Protein AF-A0A3P8RM03-F1 (afdb_monomer_lite)

Radius of gyration: 59.41 Å; chains: 1; bounding box: 142×77×160 Å

Organism: Amphiprion percula (NCBI:txid161767)

Structure (mmCIF, N/CA/C/O backbone):
data_AF-A0A3P8RM03-F1
#
_entry.id   AF-A0A3P8RM03-F1
#
loop_
_atom_site.group_PDB
_atom_site.id
_atom_site.type_symbol
_atom_site.label_atom_id
_atom_site.label_alt_id
_atom_site.label_comp_id
_atom_site.label_asym_id
_atom_site.label_entity_id
_atom_site.label_seq_id
_atom_site.pdbx_PDB_ins_code
_atom_site.Cartn_x
_atom_site.Cartn_y
_atom_site.Cartn_z
_atom_site.occupancy
_atom_site.B_iso_or_equiv
_atom_site.auth_seq_id
_atom_site.auth_comp_id
_atom_site.auth_asym_id
_atom_site.auth_atom_id
_atom_site.pdbx_PDB_model_num
ATOM 1 N N . PHE A 1 1 ? 21.721 53.529 8.087 1.00 48.09 1 PHE A N 1
ATOM 2 C CA . PHE A 1 1 ? 21.146 53.020 6.833 1.00 48.09 1 PHE A CA 1
ATOM 3 C C . PHE A 1 1 ? 21.802 53.737 5.666 1.00 48.09 1 PHE A C 1
ATOM 5 O O . PHE A 1 1 ? 21.271 54.735 5.218 1.00 48.09 1 PHE A O 1
ATOM 12 N N . SER A 1 2 ? 22.958 53.369 5.130 1.00 51.19 2 SER A N 1
ATOM 13 C CA . SER A 1 2 ? 24.097 52.525 5.526 1.00 51.19 2 SER A CA 1
ATOM 14 C C . SER A 1 2 ? 24.926 52.466 4.235 1.00 51.19 2 SER A C 1
ATOM 16 O O . SER A 1 2 ? 24.525 51.770 3.307 1.00 51.19 2 SER A O 1
ATOM 18 N N . ASP A 1 3 ? 26.021 53.227 4.125 1.00 58.22 3 ASP A N 1
ATOM 19 C CA . ASP A 1 3 ? 26.836 53.311 2.890 1.00 58.22 3 ASP A CA 1
ATOM 20 C C . ASP A 1 3 ? 27.357 51.942 2.399 1.00 58.22 3 ASP A C 1
ATOM 22 O O . ASP A 1 3 ? 27.614 51.749 1.207 1.00 58.22 3 ASP A O 1
ATOM 26 N N . SER A 1 4 ? 27.403 50.961 3.303 1.00 60.69 4 SER A N 1
ATOM 27 C CA . SER A 1 4 ? 27.749 49.555 3.088 1.00 60.69 4 SER A CA 1
ATOM 28 C C . SER A 1 4 ? 26.829 48.800 2.114 1.00 60.69 4 SER A C 1
ATOM 30 O O . SER A 1 4 ? 27.287 47.878 1.436 1.00 60.69 4 SER A O 1
ATOM 32 N N . ASP A 1 5 ? 25.562 49.196 1.964 1.00 61.38 5 ASP A N 1
ATOM 33 C CA . ASP A 1 5 ? 24.642 48.537 1.020 1.00 61.38 5 ASP A CA 1
ATOM 34 C C . ASP A 1 5 ? 24.922 48.952 -0.438 1.00 61.38 5 ASP A C 1
ATOM 36 O O . ASP A 1 5 ? 24.621 48.221 -1.381 1.00 61.38 5 ASP A O 1
ATOM 40 N N . SER A 1 6 ? 25.563 50.107 -0.653 1.00 68.94 6 SER A N 1
ATOM 41 C CA . SER A 1 6 ? 25.885 50.599 -1.999 1.00 68.94 6 SER A CA 1
ATOM 42 C C . SER A 1 6 ? 27.115 49.915 -2.608 1.00 68.94 6 SER A C 1
ATOM 44 O O . SER A 1 6 ? 27.177 49.675 -3.818 1.00 68.94 6 SER A O 1
ATOM 46 N N . GLU A 1 7 ? 28.097 49.569 -1.775 1.00 76.75 7 GLU A N 1
ATOM 47 C CA . GLU A 1 7 ? 29.347 48.939 -2.205 1.00 76.75 7 GLU A CA 1
ATOM 48 C C . GLU A 1 7 ? 29.141 47.462 -2.547 1.00 76.75 7 GLU A C 1
ATOM 50 O O . GLU A 1 7 ? 29.667 46.968 -3.547 1.00 76.75 7 GLU A O 1
ATOM 55 N N . THR A 1 8 ? 28.293 46.773 -1.783 1.00 75.19 8 THR A N 1
ATOM 56 C CA . THR A 1 8 ? 27.943 45.368 -2.031 1.00 75.19 8 THR A CA 1
ATOM 57 C C . THR A 1 8 ? 27.201 45.191 -3.358 1.00 75.19 8 THR A C 1
ATOM 59 O O . THR A 1 8 ? 27.511 44.268 -4.115 1.00 75.19 8 THR A O 1
ATOM 62 N N . LEU A 1 9 ? 26.298 46.113 -3.709 1.00 78.94 9 LEU A N 1
ATOM 63 C CA . LEU A 1 9 ? 25.607 46.114 -5.004 1.00 78.94 9 LEU A CA 1
ATOM 64 C C . LEU A 1 9 ? 26.562 46.386 -6.183 1.00 78.94 9 LEU A C 1
ATOM 66 O O . LEU A 1 9 ? 26.452 45.752 -7.239 1.00 78.94 9 LEU A O 1
ATOM 70 N N . LYS A 1 10 ? 27.552 47.272 -6.011 1.00 83.56 10 LYS A N 1
ATOM 71 C CA . LYS A 1 10 ? 28.600 47.511 -7.024 1.00 83.56 10 LYS A CA 1
ATOM 72 C C . LYS A 1 10 ? 29.473 46.273 -7.251 1.00 83.56 10 LYS A C 1
ATOM 74 O O . LYS A 1 10 ? 29.768 45.935 -8.397 1.00 83.56 10 LYS A O 1
ATOM 79 N N . LEU A 1 11 ? 29.836 45.555 -6.190 1.00 85.50 11 LEU A N 1
ATOM 80 C CA . LEU A 1 11 ? 30.601 44.309 -6.310 1.00 85.50 11 LEU A CA 1
ATOM 81 C C . LEU A 1 11 ? 29.790 43.200 -6.994 1.00 85.50 11 LEU A C 1
ATOM 83 O O . LEU A 1 11 ? 30.304 42.529 -7.890 1.00 85.50 11 LEU A O 1
ATOM 87 N N . TRP A 1 12 ? 28.506 43.058 -6.653 1.00 81.62 12 TRP A N 1
ATOM 88 C CA . TRP A 1 12 ? 27.613 42.094 -7.305 1.00 81.62 12 TRP A CA 1
ATOM 89 C C . TRP A 1 12 ? 27.453 42.359 -8.805 1.00 81.62 12 TRP A C 1
ATOM 91 O O . TRP A 1 12 ? 27.531 41.432 -9.613 1.00 81.62 12 TRP A O 1
ATOM 101 N N . THR A 1 13 ? 27.291 43.621 -9.204 1.00 88.06 13 THR A N 1
ATOM 102 C CA . THR A 1 13 ? 27.190 43.981 -10.630 1.00 88.06 13 THR A CA 1
ATOM 103 C C . THR A 1 13 ? 28.488 43.723 -11.403 1.00 88.06 13 THR A C 1
ATOM 105 O O . THR A 1 13 ? 28.430 43.245 -12.541 1.00 88.06 13 THR A O 1
ATOM 108 N N . LEU A 1 14 ? 29.658 43.957 -10.798 1.00 88.31 14 LEU A N 1
ATOM 109 C CA . LEU A 1 14 ? 30.953 43.629 -11.408 1.00 88.31 14 LEU A CA 1
ATOM 110 C C . LEU A 1 14 ? 31.158 42.118 -11.576 1.00 88.31 14 LEU A C 1
ATOM 112 O O . LEU A 1 14 ? 31.584 41.687 -12.650 1.00 88.31 14 LEU A O 1
ATOM 116 N N . LEU A 1 15 ? 30.787 41.319 -10.573 1.00 87.00 15 LEU A N 1
ATOM 117 C CA . LEU A 1 15 ? 30.876 39.856 -10.624 1.00 87.00 15 LEU A CA 1
ATOM 118 C C . LEU A 1 15 ? 30.000 39.276 -11.746 1.00 87.00 15 LEU A C 1
ATOM 120 O O . LEU A 1 15 ? 30.453 38.450 -12.541 1.00 87.00 15 LEU A O 1
ATOM 124 N N . ILE A 1 16 ? 28.756 39.756 -11.863 1.00 82.62 16 ILE A N 1
ATOM 125 C CA . ILE A 1 16 ? 27.822 39.334 -12.918 1.00 82.62 16 ILE A CA 1
ATOM 126 C C . ILE A 1 16 ? 28.384 39.681 -14.302 1.00 82.62 16 ILE A C 1
ATOM 128 O O . ILE A 1 16 ? 28.339 38.863 -15.225 1.00 82.62 16 ILE A O 1
ATOM 132 N N . ARG A 1 17 ? 28.965 40.877 -14.448 1.00 80.00 17 ARG A N 1
ATOM 133 C CA . ARG A 1 17 ? 29.587 41.334 -15.696 1.00 80.00 17 ARG A CA 1
ATOM 134 C C . ARG A 1 17 ? 30.848 40.535 -16.048 1.00 80.00 17 ARG A C 1
ATOM 136 O O . ARG A 1 17 ? 31.137 40.363 -17.234 1.00 80.00 17 ARG A O 1
ATOM 143 N N . GLU A 1 18 ? 31.584 40.022 -15.064 1.00 77.62 18 GLU A N 1
ATOM 144 C CA . GLU A 1 18 ? 32.704 39.102 -15.293 1.00 77.62 18 GLU A CA 1
ATOM 145 C C . GLU A 1 18 ? 32.276 37.700 -15.702 1.00 77.62 18 GLU A C 1
ATOM 147 O O . GLU A 1 18 ? 32.790 37.184 -16.697 1.00 77.62 18 GLU A O 1
ATOM 152 N N . ALA A 1 19 ? 31.286 37.124 -15.024 1.00 77.88 19 ALA A N 1
ATOM 153 C CA . ALA A 1 19 ? 30.739 35.817 -15.377 1.00 77.88 19 ALA A CA 1
ATOM 154 C C . ALA A 1 19 ? 30.200 35.800 -16.822 1.00 77.88 19 ALA A C 1
ATOM 156 O O . ALA A 1 19 ? 30.465 34.868 -17.587 1.00 77.88 19 ALA A O 1
ATOM 157 N N . TRP A 1 20 ? 29.527 36.880 -17.237 1.00 66.94 20 TRP A N 1
ATOM 158 C CA . TRP A 1 20 ? 29.061 37.056 -18.618 1.00 66.94 20 TRP A CA 1
ATOM 159 C C . TRP A 1 20 ? 30.203 37.181 -19.633 1.00 66.94 20 TRP A C 1
ATOM 161 O O . TRP A 1 20 ? 30.093 36.692 -20.760 1.00 66.94 20 TRP A O 1
ATOM 171 N N . ARG A 1 21 ? 31.315 37.817 -19.246 1.00 69.31 21 ARG A N 1
ATOM 172 C CA . ARG A 1 21 ? 32.518 37.910 -20.084 1.00 69.31 21 ARG A CA 1
ATOM 173 C C . ARG A 1 21 ? 33.115 36.524 -20.314 1.00 69.31 21 ARG A C 1
ATOM 175 O O . ARG A 1 21 ? 33.353 36.167 -21.460 1.00 69.31 21 ARG A O 1
ATOM 182 N N . ILE A 1 22 ? 33.300 35.740 -19.251 1.00 67.25 22 ILE A N 1
ATOM 183 C CA . ILE A 1 22 ? 33.929 34.409 -19.302 1.00 67.25 22 ILE A CA 1
ATOM 184 C C . ILE A 1 22 ? 33.092 33.430 -20.143 1.00 67.25 22 ILE A C 1
ATOM 186 O O . ILE A 1 22 ? 33.647 32.704 -20.967 1.00 67.25 22 ILE A O 1
ATOM 190 N N . SER A 1 23 ? 31.759 33.477 -20.032 1.00 64.06 23 SER A N 1
ATOM 191 C CA . SER A 1 23 ? 30.852 32.640 -20.835 1.00 64.06 23 SER A CA 1
ATOM 192 C C . SER A 1 23 ? 30.976 32.869 -22.349 1.00 64.06 23 SER A C 1
ATOM 194 O O . SER A 1 23 ? 30.822 31.919 -23.116 1.00 64.06 23 SER A O 1
ATOM 196 N N . LYS A 1 24 ? 31.279 34.093 -22.806 1.00 60.44 24 LYS A N 1
ATOM 197 C CA . LYS A 1 24 ? 31.434 34.369 -24.245 1.00 60.44 24 LYS A CA 1
ATOM 198 C C . LYS A 1 24 ? 32.722 33.800 -24.844 1.00 60.44 24 LYS A C 1
ATOM 200 O O . LYS A 1 24 ? 32.764 33.593 -26.054 1.00 60.44 24 LYS A O 1
ATOM 205 N N . TYR A 1 25 ? 33.745 33.529 -24.034 1.00 60.03 25 TYR A N 1
ATOM 206 C CA . TYR A 1 25 ? 35.049 33.061 -24.519 1.00 60.03 25 TYR A CA 1
ATOM 207 C C . TYR A 1 25 ? 35.243 31.536 -24.446 1.00 60.03 25 TYR A C 1
ATOM 209 O O . TYR A 1 25 ? 36.258 31.043 -24.933 1.00 60.03 25 TYR A O 1
ATOM 217 N N . SER A 1 26 ? 34.291 30.756 -23.913 1.00 54.34 26 SER A N 1
ATOM 218 C CA . SER A 1 26 ? 34.488 29.306 -23.718 1.00 54.34 26 SER A CA 1
ATOM 219 C C . SER A 1 26 ? 34.131 28.408 -24.911 1.00 54.34 26 SER A C 1
ATOM 221 O O . SER A 1 26 ? 34.327 27.201 -24.819 1.00 54.34 26 SER A O 1
ATOM 223 N N . ASN A 1 27 ? 33.624 28.941 -26.029 1.00 58.47 27 ASN A N 1
ATOM 224 C CA . ASN A 1 27 ? 33.082 28.115 -27.124 1.00 58.47 27 ASN A CA 1
ATOM 225 C C . ASN A 1 27 ? 33.857 28.226 -28.449 1.00 58.47 27 ASN A C 1
ATOM 227 O O . ASN A 1 27 ? 33.264 28.189 -29.524 1.00 58.47 27 ASN A O 1
ATOM 231 N N . SER A 1 28 ? 35.185 28.333 -28.394 1.00 54.12 28 SER A N 1
ATOM 232 C CA . SER A 1 28 ? 36.048 28.293 -29.586 1.00 54.12 28 SER A CA 1
ATOM 233 C C . SER A 1 28 ? 36.895 27.015 -29.635 1.00 54.12 28 SER A C 1
ATOM 235 O O . SER A 1 28 ? 38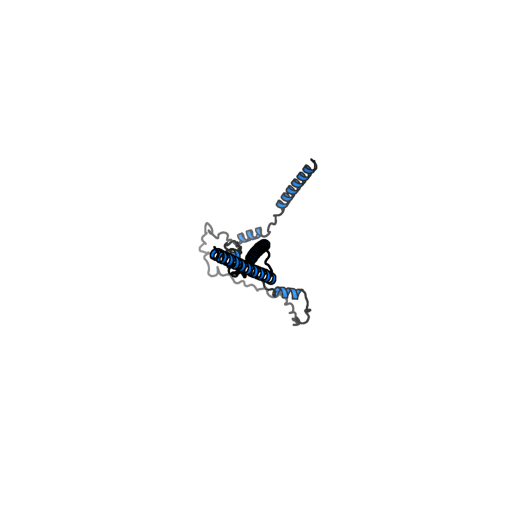.120 27.062 -29.724 1.00 54.12 28 SER A O 1
ATOM 237 N N . THR A 1 29 ? 36.261 25.845 -29.604 1.00 54.00 29 THR A N 1
ATOM 238 C CA . THR A 1 29 ? 36.895 24.597 -30.056 1.00 54.00 29 THR A CA 1
ATOM 239 C C . THR A 1 29 ? 36.530 24.359 -31.521 1.00 54.00 29 THR A C 1
ATOM 241 O O . THR A 1 29 ? 35.577 23.662 -31.864 1.00 54.00 29 THR A O 1
ATOM 244 N N . LEU A 1 30 ? 37.292 24.985 -32.419 1.00 55.94 30 LEU A N 1
ATOM 245 C CA . LEU A 1 30 ? 37.218 24.729 -33.857 1.00 55.94 30 LEU A CA 1
ATOM 246 C C . LEU A 1 30 ? 37.758 23.317 -34.142 1.00 55.94 30 LEU A C 1
ATOM 248 O O . LEU A 1 30 ? 38.949 23.050 -34.006 1.00 55.94 30 LEU A O 1
ATOM 252 N N . HIS A 1 31 ? 36.878 22.394 -34.532 1.00 63.59 31 HIS A N 1
ATOM 253 C CA . HIS A 1 31 ? 37.252 21.035 -34.928 1.00 63.59 31 HIS A CA 1
ATOM 254 C C . HIS A 1 31 ? 38.078 21.081 -36.231 1.00 63.59 31 HIS A C 1
ATOM 256 O O . HIS A 1 31 ? 37.547 21.358 -37.308 1.00 63.59 31 HIS A O 1
ATOM 262 N N . SER A 1 32 ? 39.374 20.767 -36.135 1.00 62.19 32 SER A N 1
ATOM 263 C CA . SER A 1 32 ? 40.413 20.904 -37.181 1.00 62.19 32 SER A CA 1
ATOM 264 C C . SER A 1 32 ? 40.194 20.121 -38.486 1.00 62.19 32 SER A C 1
ATOM 266 O O . SER A 1 32 ? 40.960 20.277 -39.430 1.00 62.19 32 SER A O 1
ATOM 268 N N . PHE A 1 33 ? 39.149 19.297 -38.572 1.00 63.75 33 PHE A N 1
ATOM 269 C CA . PHE A 1 33 ? 38.903 18.390 -39.697 1.00 63.75 33 PHE A CA 1
ATOM 270 C C . PHE A 1 33 ? 37.898 18.946 -40.718 1.00 63.75 33 PHE A C 1
ATOM 272 O O . PHE A 1 33 ? 37.681 18.353 -41.771 1.00 63.75 33 PHE A O 1
ATOM 279 N N . ARG A 1 34 ? 37.283 20.105 -40.445 1.00 65.38 34 ARG A N 1
ATOM 280 C CA . ARG A 1 34 ? 36.331 20.747 -41.367 1.00 65.38 34 ARG A CA 1
ATOM 281 C C . ARG A 1 34 ? 36.932 21.168 -42.725 1.00 65.38 34 ARG A C 1
ATOM 283 O O . ARG A 1 34 ? 36.249 20.938 -43.722 1.00 65.38 34 ARG A O 1
ATOM 290 N N . PRO A 1 35 ? 38.144 21.756 -42.834 1.00 70.69 35 PRO A N 1
ATOM 291 C CA . PRO A 1 35 ? 38.648 22.211 -44.134 1.00 70.69 35 PRO A CA 1
ATOM 292 C C . PRO A 1 35 ? 39.050 21.049 -45.055 1.00 70.69 35 PRO A C 1
ATOM 294 O O . PRO A 1 35 ? 38.832 21.128 -46.263 1.00 70.69 35 PRO A O 1
ATOM 297 N N . THR A 1 36 ? 39.564 19.954 -44.492 1.00 69.00 36 THR A N 1
ATOM 298 C CA . THR A 1 36 ? 40.041 18.778 -45.237 1.00 69.00 36 THR A CA 1
ATOM 299 C C . THR A 1 36 ? 38.893 18.052 -45.940 1.00 69.00 36 THR A C 1
ATOM 301 O O . THR A 1 36 ? 38.960 17.810 -47.142 1.00 69.00 36 THR A O 1
ATOM 304 N N . VAL A 1 37 ? 37.773 17.839 -45.238 1.00 69.25 37 VAL A N 1
ATOM 305 C CA . VAL A 1 37 ? 36.566 17.193 -45.793 1.00 69.25 37 VAL A CA 1
ATOM 306 C C . VAL A 1 37 ? 35.979 17.990 -46.968 1.00 69.25 37 VAL A C 1
ATOM 308 O O . VAL A 1 37 ? 35.487 17.423 -47.946 1.00 69.25 37 VAL A O 1
ATOM 311 N N . VAL A 1 38 ? 36.058 19.325 -46.916 1.00 71.56 38 VAL A N 1
ATOM 312 C CA . VAL A 1 38 ? 35.582 20.188 -48.008 1.00 71.56 38 VAL A CA 1
ATOM 313 C C . VAL A 1 38 ? 36.476 20.066 -49.245 1.00 71.56 38 VAL A C 1
ATOM 315 O O . VAL A 1 38 ? 35.945 20.073 -50.357 1.00 71.56 38 VAL A O 1
ATOM 318 N N . GLN A 1 39 ? 37.797 19.928 -49.087 1.00 71.44 39 GLN A N 1
ATOM 319 C CA . GLN A 1 39 ? 38.710 19.724 -50.219 1.00 71.44 39 GLN A CA 1
ATOM 320 C C . GLN A 1 39 ? 38.520 18.348 -50.867 1.00 71.44 39 GLN A C 1
ATOM 322 O O . GLN A 1 39 ? 38.360 18.276 -52.085 1.00 71.44 39 GLN A O 1
ATOM 327 N N . GLU A 1 40 ? 38.425 17.282 -50.071 1.00 70.94 40 GLU A N 1
ATOM 328 C CA . GLU A 1 40 ? 38.195 15.917 -50.569 1.00 70.94 40 GLU A CA 1
ATOM 329 C C . GLU A 1 40 ? 36.898 15.820 -51.386 1.00 70.94 40 GLU A C 1
ATOM 331 O O . GLU A 1 40 ? 36.900 15.305 -52.502 1.00 70.94 40 GLU A O 1
ATOM 336 N N . SER A 1 41 ? 35.805 16.428 -50.905 1.00 68.19 41 SER A N 1
ATOM 337 C CA . SER A 1 41 ? 34.514 16.427 -51.615 1.00 68.19 41 SER A CA 1
ATOM 338 C C . SER A 1 41 ? 34.527 17.134 -52.983 1.00 68.19 41 SER A C 1
ATOM 340 O O . SER A 1 41 ? 33.622 16.921 -53.799 1.00 68.19 41 SER A O 1
ATOM 342 N N . LYS A 1 42 ? 35.518 18.003 -53.231 1.00 67.19 42 LYS A N 1
ATOM 343 C CA . LYS A 1 42 ? 35.699 18.718 -54.504 1.00 67.19 42 LYS A CA 1
ATOM 344 C C . LYS A 1 42 ? 36.565 17.933 -55.489 1.00 67.19 42 LYS A C 1
ATOM 346 O O . LYS A 1 42 ? 36.308 18.030 -56.683 1.00 67.19 42 LYS A O 1
ATOM 351 N N . LEU A 1 43 ? 37.541 17.159 -55.006 1.00 65.50 43 LEU A N 1
ATOM 352 C CA . LEU A 1 43 ? 38.459 16.383 -55.852 1.00 65.50 43 LEU A CA 1
ATOM 353 C C . LEU A 1 43 ? 37.776 15.189 -56.531 1.00 65.50 43 LEU A C 1
ATOM 355 O O . LEU A 1 43 ? 38.121 14.846 -57.655 1.00 65.50 43 LEU A O 1
ATOM 359 N N . THR A 1 44 ? 36.772 14.582 -55.898 1.00 61.78 44 THR A N 1
ATOM 360 C CA . THR A 1 44 ? 36.087 13.384 -56.425 1.00 61.78 44 THR A CA 1
ATOM 361 C C . THR A 1 44 ? 35.037 13.688 -57.507 1.00 61.78 44 THR A C 1
ATOM 363 O O . THR A 1 44 ? 34.213 12.832 -57.833 1.00 61.78 44 THR A O 1
ATOM 366 N N . LYS A 1 45 ? 34.988 14.915 -58.041 1.00 69.06 45 LYS A N 1
ATOM 367 C CA . LYS A 1 45 ? 33.987 15.330 -59.035 1.00 69.06 45 LYS A CA 1
ATOM 368 C C . LYS A 1 45 ? 34.649 15.573 -60.388 1.00 69.06 45 LYS A C 1
ATOM 370 O O . LYS A 1 45 ? 35.443 16.496 -60.523 1.00 69.06 45 LYS A O 1
ATOM 375 N N . ASP A 1 46 ? 34.250 14.800 -61.397 1.00 69.94 46 ASP A N 1
ATOM 376 C CA . ASP A 1 46 ? 34.615 15.072 -62.790 1.00 69.94 46 ASP A CA 1
ATOM 377 C C . ASP A 1 46 ? 34.100 16.449 -63.223 1.00 69.94 46 ASP A C 1
ATOM 379 O O . ASP A 1 46 ? 32.923 16.777 -63.033 1.00 69.94 46 ASP A O 1
ATOM 383 N N . ALA A 1 47 ? 34.976 17.240 -63.851 1.00 68.56 47 ALA A N 1
ATOM 384 C CA . ALA A 1 47 ? 34.741 18.649 -64.182 1.00 68.56 47 ALA A CA 1
ATOM 385 C C . ALA A 1 47 ? 33.503 18.906 -65.071 1.00 68.56 47 ALA A C 1
ATOM 387 O O . ALA A 1 47 ? 33.014 20.030 -65.130 1.00 68.56 47 ALA A O 1
ATOM 388 N N . MET A 1 48 ? 32.979 17.882 -65.753 1.00 68.56 48 MET A N 1
ATOM 389 C CA . MET A 1 48 ? 31.886 17.993 -66.731 1.00 68.56 48 MET A CA 1
ATOM 390 C C . MET A 1 48 ? 30.842 16.863 -66.616 1.00 68.56 48 MET A C 1
ATOM 392 O O . MET A 1 48 ? 30.204 16.491 -67.600 1.00 68.56 48 MET A O 1
ATOM 396 N N . ARG A 1 49 ? 30.618 16.346 -65.395 1.00 76.00 49 ARG A N 1
ATOM 397 C CA . ARG A 1 49 ? 29.730 15.193 -65.125 1.00 76.00 49 ARG A CA 1
ATOM 398 C C . ARG A 1 49 ? 28.286 15.337 -65.634 1.00 76.00 49 ARG A C 1
ATOM 400 O O . ARG A 1 49 ? 27.695 14.337 -66.019 1.00 76.00 49 ARG A O 1
ATOM 407 N N . THR A 1 50 ? 27.702 16.538 -65.595 1.00 78.19 50 THR A N 1
ATOM 408 C CA . THR A 1 50 ? 26.256 16.719 -65.847 1.00 78.19 50 THR A CA 1
ATOM 409 C C . THR A 1 50 ? 25.922 17.116 -67.286 1.00 78.19 50 THR A C 1
ATOM 411 O O . THR A 1 50 ? 24.935 16.626 -67.814 1.00 78.19 50 THR A O 1
ATOM 414 N N . MET A 1 51 ? 26.711 17.992 -67.922 1.00 81.75 51 MET A N 1
ATOM 415 C CA . MET A 1 51 ? 26.344 18.589 -69.223 1.00 81.75 51 MET A CA 1
ATOM 416 C C . MET A 1 51 ? 27.396 18.416 -70.329 1.00 81.75 51 MET A C 1
ATOM 418 O O . MET A 1 51 ? 27.169 18.885 -71.441 1.00 81.75 51 MET A O 1
ATOM 422 N N . GLY A 1 52 ? 28.522 17.741 -70.062 1.00 84.81 52 GLY A N 1
ATOM 423 C CA . GLY A 1 52 ? 29.590 17.565 -71.052 1.00 84.81 52 GLY A CA 1
ATOM 424 C C . GLY A 1 52 ? 30.185 18.891 -71.571 1.00 84.81 52 GLY A C 1
ATOM 425 O O . GLY A 1 52 ? 29.878 19.969 -71.058 1.00 84.81 52 GLY A O 1
ATOM 426 N N . PRO A 1 53 ? 31.084 18.843 -72.566 1.00 83.31 53 PRO A N 1
ATOM 427 C CA . PRO A 1 53 ? 31.597 20.040 -73.229 1.00 83.31 53 PRO A CA 1
ATOM 428 C C . PRO A 1 53 ? 30.532 20.682 -74.137 1.00 83.31 53 PRO A C 1
ATOM 430 O O . PRO A 1 53 ? 29.825 19.996 -74.868 1.00 83.31 53 PRO A O 1
ATOM 433 N N . ALA A 1 54 ? 30.460 22.018 -74.137 1.00 81.06 54 ALA A N 1
ATOM 434 C CA . ALA A 1 54 ? 29.443 22.783 -74.873 1.00 81.06 54 ALA A CA 1
ATOM 435 C C . ALA A 1 54 ? 29.532 22.648 -76.408 1.00 81.06 54 ALA A C 1
ATOM 437 O O . ALA A 1 54 ? 28.533 22.815 -77.105 1.00 81.06 54 ALA A O 1
ATOM 438 N N . LYS A 1 55 ? 30.724 22.357 -76.941 1.00 82.75 55 LYS A N 1
ATOM 439 C CA . LYS A 1 55 ? 30.958 22.012 -78.348 1.00 82.75 55 LYS A CA 1
ATOM 440 C C . LYS A 1 55 ? 31.896 20.807 -78.381 1.00 82.75 55 LYS A C 1
ATOM 442 O O . LYS A 1 55 ? 33.038 20.910 -77.946 1.00 82.75 55 LYS A O 1
ATOM 447 N N . VAL A 1 56 ? 31.394 19.664 -78.843 1.00 83.62 56 VAL A N 1
ATOM 448 C CA . VAL A 1 56 ? 32.186 18.441 -79.032 1.00 83.62 56 VAL A CA 1
ATOM 449 C C . VAL A 1 56 ? 32.853 18.535 -80.400 1.00 83.62 56 VAL A C 1
ATOM 451 O O . VAL A 1 56 ? 32.175 18.480 -81.423 1.00 83.62 56 VAL A O 1
ATOM 454 N N . GLU A 1 57 ? 34.171 18.709 -80.430 1.00 80.38 57 GLU A N 1
ATOM 455 C CA . GLU A 1 57 ? 34.923 18.675 -81.684 1.00 80.38 57 GLU A CA 1
ATOM 456 C C . GLU A 1 57 ? 34.934 17.247 -82.240 1.00 80.38 57 GLU A C 1
ATOM 458 O O . GLU A 1 57 ? 35.272 16.290 -81.539 1.00 80.38 57 GLU A O 1
ATOM 463 N N . LEU A 1 58 ? 34.533 17.092 -83.503 1.00 80.44 58 LEU A N 1
ATOM 464 C CA . LEU A 1 58 ? 34.557 15.795 -84.170 1.00 80.44 58 LEU A CA 1
ATOM 465 C C . LEU A 1 58 ? 36.011 15.416 -84.486 1.00 80.44 58 LEU A C 1
ATOM 467 O O . LEU A 1 58 ? 36.749 16.238 -85.039 1.00 80.44 58 LEU A O 1
ATOM 471 N N . PRO A 1 59 ? 36.450 14.185 -84.168 1.00 78.69 59 PRO A N 1
ATOM 472 C CA . PRO A 1 59 ? 37.780 13.745 -84.548 1.00 78.69 59 PRO A CA 1
ATOM 473 C C . PRO A 1 59 ? 37.886 13.684 -86.076 1.00 78.69 59 PRO A C 1
ATOM 475 O O . PRO A 1 59 ? 36.984 13.198 -86.756 1.00 78.69 59 PRO A O 1
ATOM 478 N N . SER A 1 60 ? 39.017 14.153 -86.609 1.00 79.75 60 SER A N 1
ATOM 479 C CA . SER A 1 60 ? 39.369 13.951 -88.018 1.00 79.75 60 SER A CA 1
ATOM 480 C C . SER A 1 60 ? 39.326 12.452 -88.364 1.00 79.75 60 SER A C 1
ATOM 482 O O . SER A 1 60 ? 39.753 11.645 -87.529 1.00 79.75 60 SER A O 1
ATOM 484 N N . PRO A 1 61 ? 38.855 12.060 -89.563 1.00 79.69 61 PRO A N 1
ATOM 485 C CA . PRO A 1 61 ? 38.705 10.659 -89.959 1.00 79.69 61 PRO A CA 1
ATOM 486 C C . PRO A 1 61 ? 40.003 9.830 -89.914 1.00 79.69 61 PRO A C 1
ATOM 488 O O . PRO A 1 61 ? 39.954 8.610 -89.815 1.00 79.69 61 PRO A O 1
ATOM 491 N N . ASP A 1 62 ? 41.179 10.456 -89.871 1.00 79.31 62 ASP A N 1
ATOM 492 C CA . ASP A 1 62 ? 42.450 9.743 -89.655 1.00 79.31 62 ASP A CA 1
ATOM 493 C C . ASP A 1 62 ? 42.678 9.286 -88.201 1.00 79.31 62 ASP A C 1
ATOM 495 O O . ASP A 1 62 ? 43.557 8.462 -87.922 1.00 79.31 62 ASP A O 1
ATOM 499 N N . LYS A 1 63 ? 41.895 9.808 -87.249 1.00 74.94 63 LYS A N 1
ATOM 500 C CA . LYS A 1 63 ? 42.016 9.555 -85.803 1.00 74.94 63 LYS A CA 1
ATOM 501 C C . LYS A 1 63 ? 40.945 8.597 -85.268 1.00 74.94 63 LYS A C 1
ATOM 503 O O . LYS A 1 63 ? 40.714 8.559 -84.058 1.00 74.94 63 LYS A O 1
ATOM 508 N N . TYR A 1 64 ? 40.293 7.816 -86.134 1.00 78.19 64 TYR A N 1
ATOM 509 C CA . TYR A 1 64 ? 39.399 6.749 -85.679 1.00 78.19 64 TYR A CA 1
ATOM 510 C C . TYR A 1 64 ? 40.147 5.690 -84.852 1.00 78.19 64 TYR A C 1
ATOM 512 O O . TYR A 1 64 ? 41.345 5.449 -85.020 1.00 78.19 64 TYR A O 1
ATOM 520 N N . LEU A 1 65 ? 39.409 5.057 -83.938 1.00 75.75 65 LEU A N 1
ATOM 521 C CA . LEU A 1 65 ? 39.906 4.051 -83.002 1.00 75.75 65 LEU A CA 1
ATOM 522 C C . LEU A 1 65 ? 40.525 2.858 -83.759 1.00 75.75 65 LEU A C 1
ATOM 524 O O . LEU A 1 65 ? 39.829 2.146 -84.481 1.00 75.75 65 LEU A O 1
ATOM 528 N N . LYS A 1 66 ? 41.830 2.622 -83.583 1.00 80.19 66 LYS A N 1
ATOM 529 C CA . LYS A 1 66 ? 42.538 1.451 -84.135 1.00 80.19 66 LYS A CA 1
ATOM 530 C C . LYS A 1 66 ? 42.511 0.309 -83.112 1.00 80.19 66 LYS A C 1
ATOM 532 O O . LYS A 1 66 ? 42.493 0.569 -81.916 1.00 80.19 66 LYS A O 1
ATOM 537 N N . LYS A 1 67 ? 42.541 -0.952 -83.565 1.00 78.12 67 LYS A N 1
ATOM 538 C CA . LYS A 1 67 ? 42.315 -2.150 -82.721 1.00 78.12 67 LYS A CA 1
ATOM 539 C C . LYS A 1 67 ? 43.034 -2.152 -81.344 1.00 78.12 67 LYS A C 1
ATOM 541 O O . LYS A 1 67 ? 42.347 -2.453 -80.379 1.00 78.12 67 LYS A O 1
ATOM 546 N N . PRO A 1 68 ? 44.312 -1.741 -81.185 1.00 76.06 68 PRO A N 1
ATOM 547 C CA . PRO A 1 68 ? 44.977 -1.757 -79.873 1.00 76.06 68 PRO A CA 1
ATOM 548 C C . PRO A 1 68 ? 44.925 -0.422 -79.096 1.00 76.06 68 PRO A C 1
ATOM 550 O O . PRO A 1 68 ? 45.691 -0.231 -78.157 1.00 76.06 68 PRO A O 1
ATOM 553 N N . SER A 1 69 ? 44.098 0.563 -79.473 1.00 70.88 69 SER A N 1
ATOM 554 C CA . SER A 1 69 ? 44.201 1.915 -78.886 1.00 70.88 69 SER A CA 1
ATOM 555 C C . SER A 1 69 ? 43.554 2.081 -77.505 1.00 70.88 69 SER A C 1
ATOM 557 O O . SER A 1 69 ? 43.789 3.094 -76.853 1.00 70.88 69 SER A O 1
ATOM 559 N N . LYS A 1 70 ? 42.705 1.138 -77.077 1.00 70.75 70 LYS A N 1
ATOM 560 C CA . LYS A 1 70 ? 42.039 1.148 -75.756 1.00 70.75 70 LYS A CA 1
ATOM 561 C C . LYS A 1 70 ? 42.610 0.127 -74.777 1.00 70.75 70 LYS A C 1
ATOM 563 O O . LYS A 1 70 ? 42.245 0.144 -73.607 1.00 70.75 70 LYS A O 1
ATOM 568 N N . GLU A 1 71 ? 43.471 -0.760 -75.252 1.00 75.00 71 GLU A N 1
ATOM 569 C CA . GLU A 1 71 ? 44.083 -1.790 -74.427 1.00 75.00 71 GLU A CA 1
ATOM 570 C C . GLU A 1 71 ? 45.261 -1.174 -73.671 1.00 75.00 71 GLU A C 1
ATOM 572 O O . GLU A 1 71 ? 46.157 -0.563 -74.262 1.00 75.00 71 GLU A O 1
ATOM 577 N N . SER A 1 72 ? 45.251 -1.295 -72.343 1.00 70.81 72 SER A N 1
ATOM 578 C CA . SER A 1 72 ? 46.406 -0.921 -71.533 1.00 70.81 72 SER A CA 1
ATOM 579 C C . SER A 1 72 ? 47.557 -1.855 -71.884 1.00 70.81 72 SER A C 1
ATOM 581 O O . SER A 1 72 ? 47.425 -3.072 -71.741 1.00 70.81 72 SER A O 1
ATOM 583 N N . ARG A 1 73 ? 48.690 -1.301 -72.322 1.00 72.25 73 ARG A N 1
ATOM 584 C CA . ARG A 1 73 ? 49.904 -2.100 -72.502 1.00 72.25 73 ARG A CA 1
ATOM 585 C C . ARG A 1 73 ? 50.302 -2.689 -71.142 1.00 72.25 73 ARG A C 1
ATOM 587 O O . ARG A 1 73 ? 50.326 -1.929 -70.169 1.00 72.25 73 ARG A O 1
ATOM 594 N N . PRO A 1 74 ? 50.597 -3.996 -71.043 1.00 67.69 74 PRO A N 1
ATOM 595 C CA . PRO A 1 74 ? 51.167 -4.545 -69.824 1.00 67.69 74 PRO A CA 1
ATOM 596 C C . PRO A 1 74 ? 52.495 -3.833 -69.552 1.00 67.69 74 PRO A C 1
ATOM 598 O O . PRO A 1 74 ? 53.291 -3.604 -70.463 1.00 67.69 74 PRO A O 1
ATOM 601 N N . LEU A 1 75 ? 52.702 -3.420 -68.304 1.00 68.31 75 LEU A N 1
ATOM 602 C CA . LEU A 1 75 ? 53.972 -2.851 -67.876 1.00 68.31 75 LEU A CA 1
ATOM 603 C C . LEU A 1 75 ? 55.001 -3.987 -67.863 1.00 68.31 75 LEU A C 1
ATOM 605 O O . LEU A 1 75 ? 54.990 -4.819 -66.960 1.00 68.31 75 LEU A O 1
ATOM 609 N N . GLU A 1 76 ? 55.872 -4.039 -68.869 1.00 65.69 76 GLU A N 1
ATOM 610 C CA . GLU A 1 76 ? 57.084 -4.860 -68.825 1.00 65.69 76 GLU A CA 1
ATOM 611 C C . GLU A 1 76 ? 58.097 -4.159 -67.917 1.00 65.69 76 GLU A C 1
ATOM 613 O O . GLU A 1 76 ? 58.926 -3.361 -68.348 1.00 65.69 76 GLU A O 1
ATOM 618 N N . GLY A 1 77 ? 57.953 -4.393 -66.617 1.00 62.56 77 GLY A N 1
ATOM 619 C CA . GLY A 1 77 ? 58.882 -3.937 -65.595 1.00 62.56 77 GLY A CA 1
ATOM 620 C C . GLY A 1 77 ? 59.025 -5.020 -64.540 1.00 62.56 77 GLY A C 1
ATOM 621 O O . GLY A 1 77 ? 58.026 -5.556 -64.057 1.00 62.56 77 GLY A O 1
ATOM 622 N N . GLU A 1 78 ? 60.265 -5.361 -64.200 1.00 62.31 78 GLU A N 1
ATOM 623 C CA . GLU A 1 78 ? 60.561 -6.273 -63.102 1.00 62.31 78 GLU A CA 1
ATOM 624 C C . GLU A 1 78 ? 59.888 -5.757 -61.824 1.00 62.31 78 GLU A C 1
ATOM 626 O O . GLU A 1 78 ? 60.053 -4.605 -61.419 1.00 62.31 78 GLU A O 1
ATOM 631 N N . PHE A 1 79 ? 59.081 -6.614 -61.201 1.00 54.34 79 PHE A N 1
ATOM 632 C CA . PHE A 1 79 ? 58.385 -6.347 -59.947 1.00 54.34 79 PHE A CA 1
ATOM 633 C C . PHE A 1 79 ? 59.417 -6.280 -58.804 1.00 54.34 79 PHE A C 1
ATOM 635 O O . PHE A 1 79 ? 59.591 -7.231 -58.041 1.00 54.34 79 PHE A O 1
ATOM 642 N N . ILE A 1 80 ? 60.147 -5.168 -58.676 1.00 58.44 80 ILE A N 1
ATOM 643 C CA . ILE A 1 80 ? 61.094 -4.953 -57.571 1.00 58.44 80 ILE A CA 1
ATOM 644 C C . ILE A 1 80 ? 60.307 -4.580 -56.308 1.00 58.44 80 ILE A C 1
ATOM 646 O O . ILE A 1 80 ? 60.299 -3.435 -55.872 1.00 58.44 80 ILE A O 1
ATOM 650 N N . TYR A 1 81 ? 59.615 -5.552 -55.714 1.00 56.47 81 TYR A N 1
ATOM 651 C CA . TYR A 1 81 ? 59.085 -5.453 -54.347 1.00 56.47 81 TYR A CA 1
ATOM 652 C C . TYR A 1 81 ? 59.212 -6.776 -53.589 1.00 56.47 81 TYR A C 1
ATOM 654 O O . TYR A 1 81 ? 58.359 -7.158 -52.790 1.00 56.47 81 TYR A O 1
ATOM 662 N N . LEU A 1 82 ? 60.320 -7.482 -53.803 1.00 57.50 82 LEU A N 1
ATOM 663 C CA . LEU A 1 82 ? 60.709 -8.604 -52.964 1.00 57.50 82 LEU A CA 1
ATOM 664 C C . LEU A 1 82 ? 62.126 -8.357 -52.438 1.00 57.50 82 LEU A C 1
ATOM 666 O O . LEU A 1 82 ? 63.047 -8.127 -53.209 1.00 57.50 82 LEU A O 1
ATOM 670 N N . MET A 1 83 ? 62.269 -8.472 -51.111 1.00 55.94 83 MET A N 1
ATOM 671 C CA . MET A 1 83 ? 63.523 -8.716 -50.371 1.00 55.94 83 MET A CA 1
ATOM 672 C C . MET A 1 83 ? 64.246 -7.550 -49.667 1.00 55.94 83 MET A C 1
ATOM 674 O O . MET A 1 83 ? 65.459 -7.613 -49.488 1.00 55.94 83 MET A O 1
ATOM 678 N N . LEU A 1 84 ? 63.525 -6.584 -49.080 1.00 54.31 84 LEU A N 1
ATOM 679 C CA . LEU A 1 84 ? 64.041 -5.870 -47.889 1.00 54.31 84 LEU A CA 1
ATOM 680 C C . LEU A 1 84 ? 63.228 -6.140 -46.614 1.00 54.31 84 LEU A C 1
ATOM 682 O O . LEU A 1 84 ? 63.117 -5.302 -45.727 1.00 54.31 84 LEU A O 1
ATOM 686 N N . ILE A 1 85 ? 62.695 -7.354 -46.491 1.00 59.19 85 ILE A N 1
ATOM 687 C CA . ILE A 1 85 ? 62.295 -7.907 -45.198 1.00 59.19 85 ILE A CA 1
ATOM 688 C C . ILE A 1 85 ? 63.280 -9.035 -44.923 1.00 59.19 85 ILE A C 1
ATOM 690 O O . ILE A 1 85 ? 63.101 -10.154 -45.395 1.00 59.19 85 ILE A O 1
ATOM 694 N N . LYS A 1 86 ? 64.360 -8.742 -44.189 1.00 62.53 86 LYS A N 1
ATOM 695 C CA . LYS A 1 86 ? 65.114 -9.815 -43.531 1.00 62.53 86 LYS A CA 1
ATOM 696 C C . LYS A 1 86 ? 64.107 -10.525 -42.620 1.00 62.53 86 LYS A C 1
ATOM 698 O O . LYS A 1 86 ? 63.559 -9.843 -41.750 1.00 62.53 86 LYS A O 1
ATOM 703 N N . PRO A 1 87 ? 63.819 -11.829 -42.783 1.00 59.12 87 PRO A N 1
ATOM 704 C CA . PRO A 1 87 ? 63.009 -12.515 -41.797 1.00 59.12 87 PRO A CA 1
ATOM 705 C C . PRO A 1 87 ? 63.807 -12.477 -40.498 1.00 59.12 87 PRO A C 1
ATOM 707 O O . PRO A 1 87 ? 64.904 -13.029 -40.406 1.00 59.12 87 PRO A O 1
ATOM 710 N N . THR A 1 88 ? 63.298 -11.754 -39.505 1.00 63.31 88 THR A N 1
ATOM 711 C CA . THR A 1 88 ? 63.802 -11.865 -38.139 1.00 63.31 88 THR A CA 1
ATOM 712 C C . THR A 1 88 ? 63.755 -13.357 -37.799 1.00 63.31 88 THR A C 1
ATOM 714 O O . THR A 1 88 ? 62.719 -13.977 -38.067 1.00 63.31 88 THR A O 1
ATOM 717 N N . PRO A 1 89 ? 64.841 -13.979 -37.298 1.00 62.81 89 PRO A N 1
ATOM 718 C CA . PRO A 1 89 ? 64.806 -15.399 -36.987 1.00 62.81 89 PRO A CA 1
ATOM 719 C C . PRO A 1 89 ? 63.625 -15.634 -36.051 1.00 62.81 89 PRO A C 1
ATOM 721 O O . PRO A 1 89 ? 63.482 -14.934 -35.047 1.00 62.81 89 PRO A O 1
ATOM 724 N N . ALA A 1 90 ? 62.740 -16.556 -36.433 1.00 63.91 90 ALA A N 1
ATOM 725 C CA . ALA A 1 90 ? 61.569 -16.880 -35.642 1.00 63.91 90 ALA A CA 1
ATOM 726 C C . ALA A 1 90 ? 62.043 -17.187 -34.221 1.00 63.91 90 ALA A C 1
ATOM 728 O O . ALA A 1 90 ? 62.790 -18.145 -34.006 1.00 63.91 90 ALA A O 1
ATOM 729 N N . LEU A 1 91 ? 61.638 -16.353 -33.258 1.00 59.47 91 LEU A N 1
ATOM 730 C CA . LEU A 1 91 ? 61.843 -16.646 -31.851 1.00 59.47 91 LEU A CA 1
ATOM 731 C C . LEU A 1 91 ? 61.223 -18.029 -31.644 1.00 59.47 91 LEU A C 1
ATOM 733 O O . LEU A 1 91 ? 60.010 -18.186 -31.829 1.00 59.47 91 LEU A O 1
ATOM 737 N N . ARG A 1 92 ? 62.038 -19.053 -31.351 1.00 57.66 92 ARG A N 1
ATOM 738 C CA . ARG A 1 92 ? 61.507 -20.353 -30.938 1.00 57.66 92 ARG A CA 1
ATOM 739 C C . ARG A 1 92 ? 60.598 -20.047 -29.760 1.00 57.66 92 ARG A C 1
ATOM 741 O O . ARG A 1 92 ? 61.076 -19.672 -28.692 1.00 57.66 92 ARG A O 1
ATOM 748 N N . ARG A 1 93 ? 59.284 -20.136 -29.972 1.00 56.34 93 ARG A N 1
ATOM 749 C CA . ARG A 1 93 ? 58.309 -20.073 -28.891 1.00 56.34 93 ARG A CA 1
ATOM 750 C C . ARG A 1 93 ? 58.514 -21.351 -28.099 1.00 56.34 93 ARG A C 1
ATOM 752 O O . ARG A 1 93 ? 57.848 -22.350 -28.350 1.00 56.34 93 ARG A O 1
ATOM 759 N N . ASN A 1 94 ? 59.489 -21.328 -27.193 1.00 54.47 94 ASN A N 1
ATOM 760 C CA . ASN A 1 94 ? 59.569 -22.283 -26.108 1.00 54.47 94 ASN A CA 1
ATOM 761 C C . ASN A 1 94 ? 58.198 -22.215 -25.446 1.00 54.47 94 ASN A C 1
ATOM 763 O O . ASN A 1 94 ? 57.796 -21.169 -24.934 1.00 54.47 94 ASN A O 1
ATOM 767 N N . HIS A 1 95 ? 57.429 -23.288 -25.588 1.00 59.12 95 HIS A N 1
ATOM 768 C CA . HIS A 1 95 ? 56.093 -23.399 -25.035 1.00 59.12 95 HIS A CA 1
ATOM 769 C C . HIS A 1 95 ? 56.224 -23.563 -23.519 1.00 59.12 95 HIS A C 1
ATOM 771 O O . HIS A 1 95 ? 56.095 -24.648 -22.972 1.00 59.12 95 HIS A O 1
ATOM 777 N N . GLN A 1 96 ? 56.559 -22.468 -22.848 1.00 62.34 96 GLN A N 1
ATOM 778 C CA . GLN A 1 96 ? 56.536 -22.330 -21.402 1.00 62.34 96 GLN A CA 1
ATOM 779 C C . GLN A 1 96 ? 55.816 -21.022 -21.069 1.00 62.34 96 GLN A C 1
ATOM 781 O O . GLN A 1 96 ? 56.338 -20.152 -20.388 1.00 62.34 96 GLN A O 1
ATOM 786 N N . PHE A 1 97 ? 54.591 -20.866 -21.576 1.00 52.41 97 PHE A N 1
ATOM 787 C CA . PHE A 1 97 ? 53.692 -19.798 -21.127 1.00 52.41 97 PHE A CA 1
ATOM 788 C C . PHE A 1 97 ? 52.737 -20.263 -20.025 1.00 52.41 97 PHE A C 1
ATOM 790 O O . PHE A 1 97 ? 51.712 -19.629 -19.814 1.00 52.41 97 PHE A O 1
ATOM 797 N N . LEU A 1 98 ? 53.029 -21.365 -19.326 1.00 56.19 98 LEU A N 1
ATOM 798 C CA . LEU A 1 98 ? 52.110 -21.923 -18.327 1.00 56.19 98 LEU A CA 1
ATOM 799 C C . LEU A 1 98 ? 52.813 -22.465 -17.078 1.00 56.19 98 LEU A C 1
ATOM 801 O O . LEU A 1 98 ? 52.390 -23.467 -16.512 1.00 56.19 98 LEU A O 1
ATOM 805 N N . GLN A 1 99 ? 53.883 -21.821 -16.614 1.00 52.66 99 GLN A N 1
ATOM 806 C CA . GLN A 1 99 ? 54.429 -22.158 -15.298 1.00 52.66 99 GLN A CA 1
ATOM 807 C C . GLN A 1 99 ? 55.116 -20.944 -14.678 1.00 52.66 99 GLN A C 1
ATOM 809 O O . GLN A 1 99 ? 56.328 -20.795 -14.739 1.00 52.66 99 GLN A O 1
ATOM 814 N N . GLY A 1 100 ? 54.323 -20.021 -14.129 1.00 49.12 100 GLY A N 1
ATOM 815 C CA . GLY A 1 100 ? 54.884 -18.908 -13.357 1.00 49.12 100 GLY A CA 1
ATOM 816 C C . GLY A 1 100 ? 54.174 -17.564 -13.459 1.00 49.12 100 GLY A C 1
ATOM 817 O O . GLY A 1 100 ? 54.716 -16.578 -12.971 1.00 49.12 100 GLY A O 1
ATOM 818 N N . LEU A 1 101 ? 52.973 -17.476 -14.043 1.00 50.50 101 LEU A N 1
ATOM 819 C CA . LEU A 1 101 ? 52.116 -16.327 -13.749 1.00 50.50 101 LEU A CA 1
ATOM 820 C C . LEU A 1 101 ? 51.623 -16.512 -12.320 1.00 50.50 101 LEU A C 1
ATOM 822 O O . LEU A 1 101 ? 50.755 -17.336 -12.037 1.00 50.50 101 LEU A O 1
ATOM 826 N N . THR A 1 102 ? 52.290 -15.798 -11.422 1.00 53.22 102 THR A N 1
ATOM 827 C CA . THR A 1 102 ? 51.979 -15.712 -10.004 1.00 53.22 102 THR A CA 1
ATOM 828 C C . THR A 1 102 ? 50.470 -15.622 -9.815 1.00 53.22 102 THR A C 1
ATOM 830 O O . THR A 1 102 ? 49.768 -14.853 -10.472 1.00 53.22 102 THR A O 1
ATOM 833 N N . THR A 1 103 ? 49.970 -16.454 -8.913 1.00 56.09 103 THR A N 1
ATOM 834 C CA . THR A 1 103 ? 48.558 -16.776 -8.690 1.00 56.09 103 THR A CA 1
ATOM 835 C C . THR A 1 103 ? 47.658 -15.582 -8.355 1.00 56.09 103 THR A C 1
ATOM 837 O O . 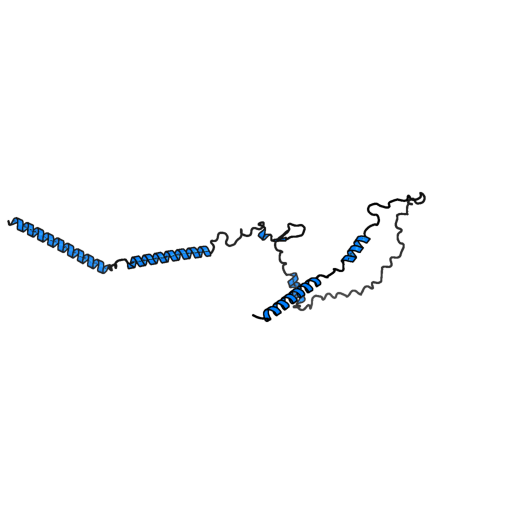THR A 1 103 ? 46.461 -15.769 -8.183 1.00 56.09 103 THR A O 1
ATOM 840 N N . ASN A 1 104 ? 48.176 -14.351 -8.288 1.00 61.31 104 ASN A N 1
ATOM 841 C CA . ASN A 1 104 ? 47.479 -13.180 -7.769 1.00 61.31 104 ASN A CA 1
ATOM 842 C C . ASN A 1 104 ? 47.899 -11.851 -8.436 1.00 61.31 104 ASN A C 1
ATOM 844 O O . ASN A 1 104 ? 47.976 -10.837 -7.745 1.00 61.31 104 ASN A O 1
ATOM 848 N N . SER A 1 105 ? 48.177 -11.790 -9.745 1.00 67.12 105 SER A N 1
ATOM 849 C CA . SER A 1 105 ? 48.327 -10.471 -10.384 1.00 67.12 105 SER A CA 1
ATOM 850 C C . SER A 1 105 ? 46.960 -9.771 -10.473 1.00 67.12 105 SER A C 1
ATOM 852 O O . SER A 1 105 ? 45.969 -10.340 -10.942 1.00 67.12 105 SER A O 1
ATOM 854 N N . PHE A 1 106 ? 46.876 -8.533 -9.970 1.00 69.75 106 PHE A N 1
ATOM 855 C CA . PHE A 1 106 ? 45.640 -7.735 -9.977 1.00 69.75 106 PHE A CA 1
ATOM 856 C C . PHE A 1 106 ? 45.070 -7.585 -11.393 1.00 69.75 106 PHE A C 1
ATOM 858 O O . PHE A 1 106 ? 43.866 -7.688 -11.582 1.00 69.75 106 PHE A O 1
ATOM 865 N N . THR A 1 107 ? 45.939 -7.486 -12.399 1.00 76.19 107 THR A N 1
ATOM 866 C CA . THR A 1 107 ? 45.568 -7.362 -13.813 1.00 76.19 107 THR A CA 1
ATOM 867 C C . THR A 1 107 ? 44.832 -8.584 -14.357 1.00 76.19 107 THR A C 1
ATOM 869 O O . THR A 1 107 ? 43.814 -8.424 -15.027 1.00 76.19 107 THR A O 1
ATOM 872 N N . LEU A 1 108 ? 45.285 -9.807 -14.050 1.00 81.75 108 LEU A N 1
ATOM 873 C CA . LEU A 1 108 ? 44.581 -11.025 -14.467 1.00 81.75 108 LEU A CA 1
ATOM 874 C C . LEU A 1 108 ? 43.247 -11.163 -13.735 1.00 81.75 108 LEU A C 1
ATOM 876 O O . LEU A 1 108 ? 42.245 -11.517 -14.350 1.00 81.75 108 LEU A O 1
ATOM 880 N N . ARG A 1 109 ? 43.205 -10.832 -12.440 1.00 81.75 109 ARG A N 1
ATOM 881 C CA . ARG A 1 109 ? 41.958 -10.837 -11.663 1.00 81.75 109 ARG A CA 1
ATOM 882 C C . ARG A 1 109 ? 40.954 -9.823 -12.197 1.00 81.75 109 ARG A C 1
ATOM 884 O O . ARG A 1 109 ? 39.780 -10.156 -12.309 1.00 81.75 109 ARG A O 1
ATOM 891 N N . ASP A 1 110 ? 41.391 -8.620 -12.541 1.00 85.94 110 ASP A N 1
ATOM 892 C CA . ASP A 1 110 ? 40.514 -7.567 -13.052 1.00 85.94 110 ASP A CA 1
ATOM 893 C C . ASP A 1 110 ? 40.055 -7.866 -14.482 1.00 85.94 110 ASP A C 1
ATOM 895 O O . ASP A 1 110 ? 38.882 -7.661 -14.802 1.00 85.94 110 ASP A O 1
ATOM 899 N N . PHE A 1 111 ? 40.917 -8.467 -15.308 1.00 87.81 111 PHE A N 1
ATOM 900 C CA . PHE A 1 111 ? 40.529 -8.992 -16.615 1.00 87.81 111 PHE A CA 1
ATOM 901 C C . PHE A 1 111 ? 39.480 -10.100 -16.487 1.00 87.81 111 PHE A C 1
ATOM 903 O O . PHE A 1 111 ? 38.439 -10.027 -17.134 1.00 87.81 111 PHE A O 1
ATOM 910 N N . ILE A 1 112 ? 39.699 -11.085 -15.608 1.00 85.62 112 ILE A N 1
ATOM 911 C CA . ILE A 1 112 ? 38.743 -12.175 -15.367 1.00 85.62 112 ILE A CA 1
ATOM 912 C C . ILE A 1 112 ? 37.426 -11.618 -14.821 1.00 85.62 112 ILE A C 1
ATOM 914 O O . ILE A 1 112 ? 36.366 -11.984 -15.320 1.00 85.62 112 ILE A O 1
ATOM 918 N N . LYS A 1 113 ? 37.458 -10.696 -13.851 1.00 86.75 113 LYS A N 1
ATOM 919 C CA . LYS A 1 113 ? 36.252 -10.029 -13.331 1.00 86.75 113 LYS A CA 1
ATOM 920 C C . LYS A 1 113 ? 35.498 -9.285 -14.427 1.00 86.75 113 LYS A C 1
ATOM 922 O O . LYS A 1 113 ? 34.280 -9.375 -14.481 1.00 86.75 113 LYS A O 1
ATOM 927 N N . THR A 1 114 ? 36.203 -8.580 -15.308 1.00 87.88 114 THR A N 1
ATOM 928 C CA . THR A 1 114 ? 35.575 -7.845 -16.414 1.00 87.88 114 THR A CA 1
ATOM 929 C C . THR A 1 114 ? 34.991 -8.801 -17.454 1.00 87.88 114 THR A C 1
ATOM 931 O O . THR A 1 114 ? 33.862 -8.608 -17.890 1.00 87.88 114 THR A O 1
ATOM 934 N N . ALA A 1 115 ? 35.717 -9.862 -17.811 1.00 86.94 115 ALA A N 1
ATOM 935 C CA . ALA A 1 115 ? 35.288 -10.856 -18.793 1.00 86.94 115 ALA A CA 1
ATOM 936 C C . ALA A 1 115 ? 34.130 -11.741 -18.295 1.00 86.94 115 ALA A C 1
ATOM 938 O O . ALA A 1 115 ? 33.306 -12.179 -19.093 1.00 86.94 115 ALA A O 1
ATOM 939 N N . THR A 1 116 ? 34.057 -12.000 -16.986 1.00 88.56 116 THR A N 1
ATOM 940 C CA . THR A 1 116 ? 32.986 -12.792 -16.351 1.00 88.56 116 THR A CA 1
ATOM 941 C C . THR A 1 116 ? 31.807 -11.946 -15.867 1.00 88.56 116 THR A C 1
ATOM 943 O O . THR A 1 116 ? 30.763 -12.501 -15.519 1.00 88.56 116 THR A O 1
ATOM 946 N N . ALA A 1 117 ? 31.933 -10.614 -15.843 1.00 89.38 117 ALA A N 1
ATOM 947 C CA . ALA A 1 117 ? 30.844 -9.732 -15.450 1.00 89.38 117 ALA A CA 1
ATOM 948 C C . ALA A 1 117 ? 29.684 -9.838 -16.446 1.00 89.38 117 ALA A C 1
ATOM 950 O O . ALA A 1 117 ? 29.815 -9.528 -17.630 1.00 89.38 117 ALA A O 1
ATOM 951 N N . VAL A 1 118 ? 28.514 -10.236 -15.946 1.00 90.12 118 VAL A N 1
ATOM 952 C CA . VAL A 1 118 ? 27.289 -10.265 -16.747 1.00 90.12 118 VAL A CA 1
ATOM 953 C C . VAL A 1 118 ? 26.921 -8.827 -17.133 1.00 90.12 118 VAL A C 1
ATOM 955 O O . VAL A 1 118 ? 26.727 -7.992 -16.240 1.00 90.12 118 VAL A O 1
ATOM 958 N N . PRO A 1 119 ? 26.798 -8.506 -18.435 1.00 88.00 119 PRO A N 1
ATOM 959 C CA . PRO A 1 119 ? 26.435 -7.163 -18.857 1.00 88.00 119 PRO A CA 1
ATOM 960 C C . PRO A 1 119 ? 25.030 -6.819 -18.358 1.00 88.00 119 PRO A C 1
ATOM 962 O O . PRO A 1 119 ? 24.101 -7.631 -18.416 1.00 88.00 119 PRO A O 1
ATOM 965 N N . LYS A 1 120 ? 24.858 -5.585 -17.877 1.00 89.06 120 LYS A N 1
ATOM 966 C CA . LYS A 1 120 ? 23.538 -5.084 -17.485 1.00 89.06 120 LYS A CA 1
ATOM 967 C C . LYS A 1 120 ? 22.649 -5.032 -18.722 1.00 89.06 120 LYS A C 1
ATOM 969 O O . LYS A 1 120 ? 23.005 -4.410 -19.721 1.00 89.06 120 LYS A O 1
ATOM 974 N N . LYS A 1 121 ? 21.476 -5.661 -18.643 1.00 89.25 121 LYS A N 1
ATOM 975 C CA . LYS A 1 121 ? 20.467 -5.540 -19.697 1.00 89.25 121 LYS A CA 1
ATOM 976 C C . LYS A 1 121 ? 20.037 -4.069 -19.797 1.00 89.25 121 LYS A C 1
ATOM 978 O O . LYS A 1 121 ? 19.774 -3.463 -18.753 1.00 89.25 121 LYS A O 1
ATOM 983 N N . PRO A 1 122 ? 19.989 -3.482 -21.005 1.00 88.12 122 PRO A N 1
ATOM 984 C CA . PRO A 1 122 ? 19.529 -2.111 -21.170 1.00 88.12 122 PRO A CA 1
ATOM 985 C C . PRO A 1 122 ? 18.067 -1.994 -20.732 1.00 88.12 122 PRO A C 1
ATOM 987 O O . PRO A 1 122 ? 17.296 -2.950 -20.842 1.00 88.12 122 PRO A O 1
ATOM 990 N N . GLN A 1 123 ? 17.686 -0.817 -20.235 1.00 86.56 123 GLN A N 1
ATOM 991 C CA . GLN A 1 123 ? 16.290 -0.545 -19.906 1.00 86.56 123 GLN A CA 1
ATOM 992 C C . GLN A 1 123 ? 15.432 -0.653 -21.176 1.00 86.56 123 GLN A C 1
ATOM 994 O O . GLN A 1 123 ? 15.844 -0.142 -22.224 1.00 86.56 123 GLN A O 1
ATOM 999 N N . PRO A 1 124 ? 14.256 -1.300 -21.111 1.00 88.62 124 PRO A N 1
ATOM 1000 C CA . PRO A 1 124 ? 13.349 -1.364 -22.244 1.00 88.62 124 PRO A CA 1
ATOM 1001 C C . PRO A 1 124 ? 12.860 0.051 -22.575 1.00 88.62 124 PRO A C 1
ATOM 1003 O O . PRO A 1 124 ? 12.196 0.710 -21.773 1.00 88.62 124 PRO A O 1
ATOM 1006 N N . MET A 1 125 ? 13.215 0.526 -23.764 1.00 90.12 125 MET A N 1
ATOM 1007 C CA . MET A 1 125 ? 12.861 1.845 -24.277 1.00 90.12 125 MET A CA 1
ATOM 1008 C C . MET A 1 125 ? 12.283 1.694 -25.677 1.00 90.12 125 MET A C 1
ATOM 1010 O O . MET A 1 125 ? 12.740 0.846 -26.445 1.00 90.12 125 MET A O 1
ATOM 1014 N N . TRP A 1 126 ? 11.317 2.540 -26.011 1.00 88.00 126 TRP A N 1
ATOM 1015 C CA . TRP A 1 126 ? 10.830 2.688 -27.375 1.00 88.00 126 TRP A CA 1
ATOM 1016 C C . TRP A 1 126 ? 11.408 3.964 -27.999 1.00 88.00 126 TRP A C 1
ATOM 1018 O O . TRP A 1 126 ? 11.711 4.938 -27.304 1.00 88.00 126 TRP A O 1
ATOM 1028 N N . VAL A 1 127 ? 11.623 3.910 -29.312 1.00 90.50 127 VAL A N 1
ATOM 1029 C CA . VAL A 1 127 ? 12.142 4.989 -30.147 1.00 90.50 127 VAL A CA 1
ATOM 1030 C C . VAL A 1 127 ? 11.126 5.233 -31.251 1.00 90.50 127 VAL A C 1
ATOM 1032 O O . VAL A 1 127 ? 10.890 4.345 -32.066 1.00 90.50 127 VAL A O 1
ATOM 1035 N N . ASP A 1 128 ? 10.524 6.417 -31.240 1.00 84.81 128 ASP A N 1
ATOM 1036 C CA . ASP A 1 128 ? 9.475 6.794 -32.194 1.00 84.81 128 ASP A CA 1
ATOM 1037 C C . ASP A 1 128 ? 10.054 7.581 -33.384 1.00 84.81 128 ASP A C 1
ATOM 1039 O O . ASP A 1 128 ? 9.700 7.363 -34.539 1.00 84.81 128 ASP A O 1
ATOM 1043 N N . THR A 1 129 ? 11.037 8.455 -33.131 1.00 89.88 129 THR A N 1
ATOM 1044 C CA . THR A 1 129 ? 11.621 9.314 -34.170 1.00 89.88 129 THR A CA 1
ATOM 1045 C C . THR A 1 129 ? 12.885 8.735 -34.802 1.00 89.88 129 THR A C 1
ATOM 1047 O O . THR A 1 129 ? 13.718 8.113 -34.139 1.00 89.88 129 THR A O 1
ATOM 1050 N N . ASN A 1 130 ? 13.101 9.046 -36.083 1.00 88.06 130 ASN A N 1
ATOM 1051 C CA . ASN A 1 130 ? 14.355 8.763 -36.796 1.00 88.06 130 ASN A CA 1
ATOM 1052 C C . ASN A 1 130 ? 15.580 9.484 -36.190 1.00 88.06 130 ASN A C 1
ATOM 1054 O O . ASN A 1 130 ? 16.709 9.038 -36.380 1.00 88.06 130 ASN A O 1
ATOM 1058 N N . THR A 1 131 ? 15.362 10.558 -35.422 1.00 89.50 131 THR A N 1
ATOM 1059 C CA . THR A 1 131 ? 16.376 11.279 -34.630 1.00 89.50 131 THR A CA 1
ATOM 1060 C C . THR A 1 131 ? 16.815 10.515 -33.374 1.00 89.50 131 THR A C 1
ATOM 1062 O O . THR A 1 131 ? 17.788 10.897 -32.726 1.00 89.50 131 THR A O 1
ATOM 1065 N N . GLY A 1 132 ? 16.113 9.438 -33.005 1.00 89.12 132 GLY A N 1
ATOM 1066 C CA . GLY A 1 132 ? 16.486 8.590 -31.876 1.00 89.12 132 GLY A CA 1
ATOM 1067 C C . GLY A 1 132 ? 15.995 9.080 -30.513 1.00 89.12 132 GLY A C 1
ATOM 1068 O O . GLY A 1 132 ? 16.640 8.781 -29.506 1.00 89.12 132 GLY A O 1
ATOM 1069 N N . HIS A 1 133 ? 14.881 9.819 -30.442 1.00 90.81 133 HIS A N 1
ATOM 1070 C CA . HIS A 1 133 ? 14.273 10.174 -29.155 1.00 90.81 133 HIS A CA 1
ATOM 1071 C C . HIS A 1 133 ? 13.775 8.908 -28.450 1.00 90.81 133 HIS A C 1
ATOM 1073 O O . HIS A 1 133 ? 12.957 8.169 -28.994 1.00 90.81 133 HIS A O 1
ATOM 1079 N N . LYS A 1 134 ? 14.294 8.648 -27.243 1.00 90.38 134 LYS A N 1
ATOM 1080 C CA . LYS A 1 134 ? 14.018 7.424 -26.481 1.00 90.38 134 LYS A CA 1
ATOM 1081 C C . LYS A 1 134 ? 13.083 7.725 -25.323 1.00 90.38 134 LYS A C 1
ATOM 1083 O O . LYS A 1 134 ? 13.359 8.627 -24.532 1.00 90.38 134 LYS A O 1
ATOM 1088 N N . GLN A 1 135 ? 12.026 6.936 -25.197 1.00 89.00 135 GLN A N 1
ATOM 1089 C CA . GLN A 1 135 ? 11.108 6.992 -24.066 1.00 89.00 135 GLN A CA 1
ATOM 1090 C C . GLN A 1 135 ? 11.091 5.644 -23.331 1.00 89.00 135 GLN A C 1
ATOM 1092 O O . GLN A 1 135 ? 11.061 4.593 -23.979 1.00 89.00 135 GLN A O 1
ATOM 1097 N N . PRO A 1 136 ? 11.122 5.634 -21.985 1.00 90.19 136 PRO A N 1
ATOM 1098 C CA . PRO A 1 136 ? 11.008 4.404 -21.209 1.00 9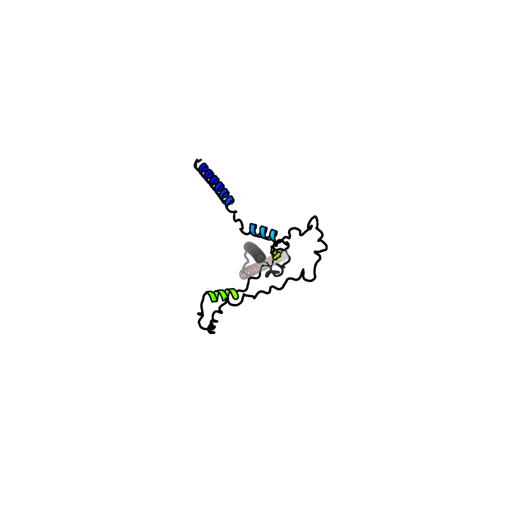0.19 136 PRO A CA 1
ATOM 1099 C C . PRO A 1 136 ? 9.691 3.679 -21.489 1.00 90.19 136 PRO A C 1
ATOM 1101 O O . PRO A 1 136 ? 8.611 4.267 -21.393 1.00 90.19 136 PRO A O 1
ATOM 1104 N N . LEU A 1 137 ? 9.772 2.379 -21.777 1.00 88.81 137 LEU A N 1
ATOM 1105 C CA . LEU A 1 137 ? 8.602 1.584 -22.144 1.00 88.81 137 LEU A CA 1
ATOM 1106 C C . LEU A 1 137 ? 7.625 1.410 -20.966 1.00 88.81 137 LEU A C 1
ATOM 1108 O O . LEU A 1 137 ? 6.418 1.318 -21.172 1.00 88.81 137 LEU A O 1
ATOM 1112 N N . GLU A 1 138 ? 8.120 1.442 -19.726 1.00 85.94 138 GLU A N 1
ATOM 1113 C CA . GLU A 1 138 ? 7.321 1.265 -18.502 1.00 85.94 138 GLU A CA 1
ATOM 1114 C C . GLU A 1 138 ? 6.179 2.283 -18.340 1.00 85.94 138 GLU A C 1
ATOM 1116 O O . GLU A 1 138 ? 5.154 1.959 -17.741 1.00 85.94 138 GLU A O 1
ATOM 1121 N N . ASN A 1 139 ? 6.339 3.500 -18.874 1.00 83.19 139 ASN A N 1
ATOM 1122 C CA . ASN A 1 139 ? 5.359 4.587 -18.738 1.00 83.19 139 ASN A CA 1
ATOM 1123 C C . ASN A 1 139 ? 4.412 4.699 -19.941 1.00 83.19 139 ASN A C 1
ATOM 1125 O O . ASN A 1 139 ? 3.408 5.396 -19.863 1.00 83.19 139 ASN A O 1
ATOM 1129 N N . SER A 1 140 ? 4.718 4.013 -21.044 1.00 84.25 140 SER A N 1
ATOM 1130 C CA . SER A 1 140 ? 3.953 4.085 -22.298 1.00 84.25 140 SER A CA 1
ATOM 1131 C C . SER A 1 140 ? 2.607 3.348 -22.259 1.00 84.25 140 SER A C 1
ATOM 1133 O O . SER A 1 140 ? 1.853 3.389 -23.223 1.00 84.25 140 SER A O 1
ATOM 1135 N N . GLY A 1 141 ? 2.313 2.618 -21.177 1.00 85.12 141 GLY A N 1
ATOM 1136 C CA . GLY A 1 141 ? 1.134 1.751 -21.074 1.00 85.12 141 GLY A CA 1
ATOM 1137 C C . GLY A 1 141 ? 1.260 0.413 -21.814 1.00 85.12 141 GLY A C 1
ATOM 1138 O O . GLY A 1 141 ? 0.432 -0.468 -21.602 1.00 85.12 141 GLY A O 1
ATOM 1139 N N . LEU A 1 142 ? 2.317 0.211 -22.612 1.00 84.69 142 LEU A N 1
ATOM 1140 C CA . LEU A 1 142 ? 2.578 -1.044 -23.332 1.00 84.69 142 LEU A CA 1
ATOM 1141 C C . LEU A 1 142 ? 3.046 -2.182 -22.414 1.00 84.69 142 LEU A C 1
ATOM 1143 O O . LEU A 1 142 ? 2.882 -3.355 -22.744 1.00 84.69 142 LEU A O 1
ATOM 1147 N N . VAL A 1 143 ? 3.636 -1.851 -21.261 1.00 86.94 143 VAL A N 1
ATOM 1148 C CA . VAL A 1 143 ? 4.125 -2.838 -20.290 1.00 86.94 143 VAL A CA 1
ATOM 1149 C C . VAL A 1 143 ? 3.163 -2.929 -19.108 1.00 86.94 143 VAL A C 1
ATOM 1151 O O . VAL A 1 143 ? 2.977 -1.945 -18.386 1.00 86.94 143 VAL A O 1
ATOM 1154 N N . PRO A 1 144 ? 2.598 -4.120 -18.836 1.00 88.38 144 PRO A N 1
ATOM 1155 C CA . PRO A 1 144 ? 1.804 -4.354 -17.640 1.00 88.38 144 PRO A CA 1
ATOM 1156 C C . PRO A 1 144 ? 2.602 -4.132 -16.346 1.00 88.38 144 PRO A C 1
ATOM 1158 O O . PRO A 1 144 ? 3.359 -4.998 -15.909 1.00 88.38 144 PRO A O 1
ATOM 1161 N N . LYS A 1 145 ? 2.403 -2.980 -15.698 1.00 85.38 145 LYS A N 1
ATOM 1162 C CA . LYS A 1 145 ? 3.106 -2.608 -14.456 1.00 85.38 145 LYS A CA 1
ATOM 1163 C C . LYS A 1 145 ? 2.428 -3.136 -13.190 1.00 85.38 145 LYS A C 1
ATOM 1165 O O . LYS A 1 145 ? 3.095 -3.618 -12.279 1.00 85.38 145 LYS A O 1
ATOM 1170 N N . TYR A 1 146 ? 1.098 -3.065 -13.130 1.00 86.81 146 TYR A N 1
ATOM 1171 C CA . TYR A 1 146 ? 0.340 -3.320 -11.895 1.00 86.81 146 TYR A CA 1
ATOM 1172 C C . TYR A 1 146 ? -0.359 -4.683 -11.838 1.00 86.81 146 TYR A C 1
ATOM 1174 O O . TYR A 1 146 ? -0.830 -5.066 -10.772 1.00 86.81 146 TYR A O 1
ATOM 1182 N N . ILE A 1 147 ? -0.382 -5.439 -12.941 1.00 87.38 147 ILE A N 1
ATOM 1183 C CA . ILE A 1 147 ? -1.070 -6.742 -13.011 1.00 87.38 147 ILE A CA 1
ATOM 1184 C C . ILE A 1 147 ? -0.428 -7.764 -12.062 1.00 87.38 147 ILE A C 1
ATOM 1186 O O . ILE A 1 147 ? -1.123 -8.504 -11.378 1.00 87.38 147 ILE A O 1
ATOM 1190 N N . LYS A 1 148 ? 0.907 -7.788 -11.981 1.00 86.00 148 LYS A N 1
ATOM 1191 C CA . LYS A 1 148 ? 1.667 -8.733 -11.142 1.00 86.00 148 LYS A CA 1
ATOM 1192 C C . LYS A 1 148 ? 2.099 -8.129 -9.803 1.00 86.00 148 LYS A C 1
ATOM 1194 O O . LYS A 1 148 ? 3.122 -8.525 -9.242 1.00 86.00 148 LYS A O 1
ATOM 1199 N N . LYS A 1 149 ? 1.371 -7.130 -9.293 1.00 93.06 149 LYS A N 1
ATOM 1200 C CA . LYS A 1 149 ? 1.688 -6.540 -7.987 1.00 93.06 149 LYS A CA 1
ATOM 1201 C C . LYS A 1 149 ? 1.515 -7.610 -6.898 1.00 93.06 149 LYS A C 1
ATOM 1203 O O . LYS A 1 149 ? 0.487 -8.273 -6.844 1.00 93.06 149 LYS A O 1
ATOM 1208 N N . LYS A 1 150 ? 2.502 -7.762 -6.006 1.00 91.25 150 LYS A N 1
ATOM 1209 C CA . LYS A 1 150 ? 2.485 -8.767 -4.916 1.00 91.25 150 LYS A CA 1
ATOM 1210 C C . LYS A 1 150 ? 1.305 -8.613 -3.949 1.00 91.25 150 LYS A C 1
ATOM 1212 O O . LYS A 1 150 ? 0.903 -9.574 -3.294 1.00 91.25 150 LYS A O 1
ATOM 1217 N N . ASP A 1 151 ? 0.782 -7.396 -3.867 1.00 91.25 151 ASP A N 1
ATOM 1218 C CA . ASP A 1 151 ? -0.319 -7.015 -2.984 1.00 91.25 151 ASP A CA 1
ATOM 1219 C C . ASP A 1 151 ? -1.640 -6.888 -3.744 1.00 91.25 151 ASP A C 1
ATOM 1221 O O . ASP A 1 151 ? -2.605 -6.328 -3.231 1.00 91.25 151 ASP A O 1
ATOM 1225 N N . TYR A 1 152 ? -1.691 -7.370 -4.989 1.00 91.50 152 TYR A N 1
ATOM 1226 C CA . TYR A 1 152 ? -2.935 -7.416 -5.739 1.00 91.50 152 TYR A CA 1
ATOM 1227 C C . TYR A 1 152 ? -3.943 -8.314 -5.010 1.00 91.50 152 TYR A C 1
ATOM 1229 O O . TYR A 1 152 ? -3.607 -9.417 -4.583 1.00 91.50 152 TYR A O 1
ATOM 1237 N N . GLY A 1 153 ? -5.161 -7.808 -4.811 1.00 91.50 153 GLY A N 1
ATOM 1238 C CA . GLY A 1 153 ? -6.212 -8.490 -4.051 1.00 91.50 153 GLY A CA 1
ATOM 1239 C C . GLY A 1 153 ? -6.021 -8.510 -2.528 1.00 91.50 153 GLY A C 1
ATOM 1240 O O . GLY A 1 153 ? -6.925 -8.949 -1.823 1.00 91.50 153 GLY A O 1
ATOM 1241 N N . LYS A 1 154 ? -4.894 -8.020 -1.991 1.00 94.31 154 LYS A N 1
ATOM 1242 C CA . LYS A 1 154 ? -4.696 -7.907 -0.539 1.00 94.31 154 LYS A CA 1
ATOM 1243 C C . LYS A 1 154 ? -5.267 -6.593 -0.024 1.00 94.31 154 LYS A C 1
ATOM 1245 O O . LYS A 1 154 ? -5.101 -5.547 -0.650 1.00 94.31 154 LYS A O 1
ATOM 1250 N N . VAL A 1 155 ? -5.888 -6.643 1.152 1.00 94.75 155 VAL A N 1
ATOM 1251 C CA . VAL A 1 155 ? -6.334 -5.443 1.864 1.00 94.75 155 VAL A CA 1
ATOM 1252 C C . VAL A 1 155 ? -5.099 -4.675 2.352 1.00 94.75 155 VAL A C 1
ATOM 1254 O O . VAL A 1 155 ? -4.265 -5.258 3.048 1.00 94.75 155 VAL A O 1
ATOM 1257 N N . PRO A 1 156 ? -4.948 -3.387 2.005 1.00 96.44 156 PRO A N 1
ATOM 1258 C CA . PRO A 1 156 ? -3.859 -2.564 2.514 1.00 96.44 156 PRO A CA 1
ATOM 1259 C C . PRO A 1 156 ? -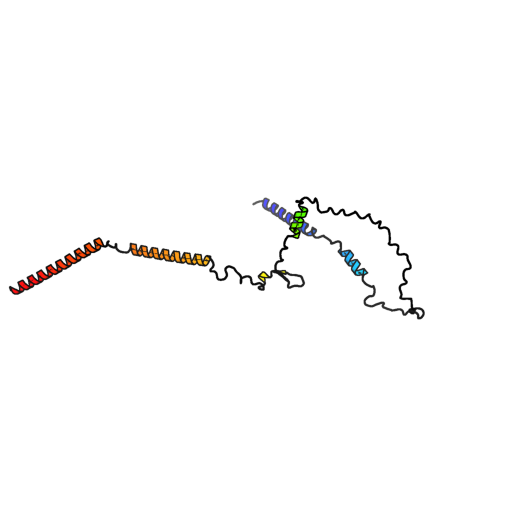3.844 -2.467 4.045 1.00 96.44 156 PRO A C 1
ATOM 1261 O O . PRO A 1 156 ? -4.893 -2.328 4.673 1.00 96.44 156 PRO A O 1
ATOM 1264 N N . ALA A 1 157 ? -2.645 -2.436 4.632 1.00 95.88 157 ALA A N 1
ATOM 1265 C CA . ALA A 1 157 ? -2.450 -2.400 6.085 1.00 95.88 157 ALA A CA 1
ATOM 1266 C C . ALA A 1 157 ? -3.185 -1.236 6.773 1.00 95.88 157 ALA A C 1
ATOM 1268 O O . ALA A 1 157 ? -3.757 -1.409 7.843 1.00 95.88 157 ALA A O 1
ATOM 1269 N N . TYR A 1 158 ? -3.250 -0.065 6.133 1.00 96.69 158 TYR A N 1
ATOM 1270 C CA . TYR A 1 158 ? -3.939 1.097 6.703 1.00 96.69 158 TYR A CA 1
ATOM 1271 C C . TYR A 1 158 ? -5.453 0.875 6.870 1.00 96.69 158 TYR A C 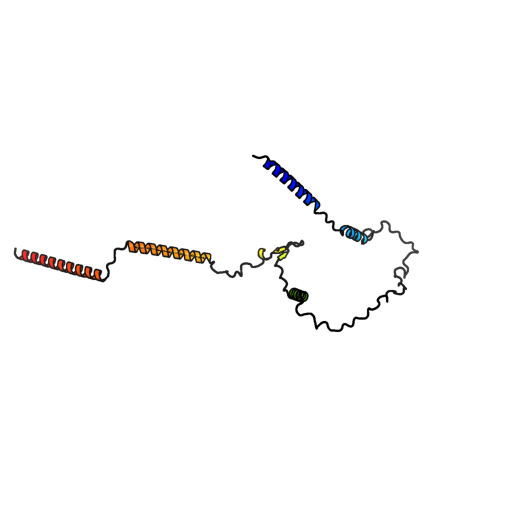1
ATOM 1273 O O . TYR A 1 158 ? -6.061 1.439 7.775 1.00 96.69 158 TYR A O 1
ATOM 1281 N N . LEU A 1 159 ? -6.084 0.055 6.018 1.00 97.12 159 LEU A N 1
ATOM 1282 C CA . LEU A 1 159 ? -7.503 -0.280 6.172 1.00 97.12 159 LEU A CA 1
ATOM 1283 C C . LEU A 1 159 ? -7.722 -1.239 7.341 1.00 97.12 159 LEU A C 1
ATOM 1285 O O . LEU A 1 159 ? -8.726 -1.116 8.035 1.00 97.12 159 LEU A O 1
ATOM 1289 N N . GLN A 1 160 ? -6.784 -2.161 7.568 1.00 96.19 160 GLN A N 1
ATOM 1290 C CA . GLN A 1 160 ? -6.824 -3.064 8.720 1.00 96.19 160 GLN A CA 1
ATOM 1291 C C . GLN A 1 160 ? -6.700 -2.268 10.020 1.00 96.19 160 GLN A C 1
ATOM 1293 O O . GLN A 1 160 ? -7.587 -2.354 10.863 1.00 96.19 160 GLN A O 1
ATOM 1298 N N . GLN A 1 161 ? -5.695 -1.391 10.110 1.00 97.75 161 GLN A N 1
ATOM 1299 C CA . GLN A 1 161 ? -5.492 -0.501 11.259 1.00 97.75 161 GLN A CA 1
ATOM 1300 C C . GLN A 1 161 ? -6.733 0.348 11.547 1.00 97.75 161 GLN A C 1
ATOM 1302 O O . GLN A 1 161 ? -7.221 0.382 12.672 1.00 97.75 161 GLN A O 1
ATOM 1307 N N . ARG A 1 162 ? -7.319 0.958 10.509 1.00 98.19 162 ARG A N 1
ATOM 1308 C CA . ARG A 1 162 ? -8.546 1.752 10.648 1.00 98.19 162 ARG A CA 1
ATOM 1309 C C . ARG A 1 162 ? -9.730 0.933 11.172 1.00 98.19 162 ARG A C 1
ATOM 1311 O O . ARG A 1 162 ? -10.550 1.459 11.921 1.00 98.19 162 ARG A O 1
ATOM 1318 N N . ASN A 1 163 ? -9.871 -0.320 10.745 1.00 97.50 163 ASN A N 1
ATOM 1319 C CA . ASN A 1 163 ? -10.947 -1.190 11.220 1.00 97.50 163 ASN A CA 1
ATOM 1320 C C . ASN A 1 163 ? -10.723 -1.603 12.679 1.00 97.50 163 ASN A C 1
ATOM 1322 O O . ASN A 1 163 ? -11.665 -1.583 13.462 1.00 97.50 163 ASN A O 1
ATOM 1326 N N . GLU A 1 164 ? -9.485 -1.917 13.057 1.00 97.88 164 GLU A N 1
ATOM 1327 C CA . GLU A 1 164 ? -9.119 -2.231 14.442 1.00 97.88 164 GLU A CA 1
ATOM 1328 C C . GLU A 1 164 ? -9.340 -1.046 15.385 1.00 97.88 164 GLU A C 1
ATOM 1330 O O . GLU A 1 164 ? -9.812 -1.234 16.502 1.00 97.88 164 GLU A O 1
ATOM 1335 N N . GLU A 1 165 ? -9.012 0.174 14.958 1.00 97.62 165 GLU A N 1
ATOM 1336 C CA . GLU A 1 165 ? -9.271 1.395 15.731 1.00 97.62 165 GLU A CA 1
ATOM 1337 C C . GLU A 1 165 ? -10.768 1.624 15.943 1.00 97.62 165 GLU A C 1
ATOM 1339 O O . GLU A 1 165 ? -11.191 1.953 17.049 1.00 97.62 165 GLU A O 1
ATOM 1344 N N . LYS A 1 166 ? -11.583 1.404 14.903 1.00 97.81 166 LYS A N 1
ATOM 1345 C CA . LYS A 1 166 ? -13.044 1.484 15.020 1.00 97.81 166 LYS A CA 1
ATOM 1346 C C . LYS A 1 166 ? -13.593 0.461 16.008 1.00 97.81 166 LYS A C 1
ATOM 1348 O O . LYS A 1 166 ? -14.364 0.839 16.881 1.00 97.81 166 LYS A O 1
ATOM 1353 N N . LEU A 1 167 ? -13.166 -0.799 15.899 1.00 97.94 167 LEU A N 1
ATOM 1354 C CA . LEU A 1 167 ? -13.584 -1.859 16.820 1.00 97.94 167 LEU A CA 1
ATOM 1355 C C . LEU A 1 167 ? -13.177 -1.534 18.262 1.00 97.94 167 LEU A C 1
ATOM 1357 O O . LEU A 1 167 ? -14.004 -1.621 19.164 1.00 97.94 167 LEU A O 1
ATOM 1361 N N . ARG A 1 168 ? -11.940 -1.070 18.476 1.00 98.00 168 ARG A N 1
ATOM 1362 C CA . ARG A 1 168 ? -11.473 -0.629 19.800 1.00 98.00 168 ARG A CA 1
ATOM 1363 C C . ARG A 1 168 ? -12.336 0.498 20.370 1.00 98.00 168 ARG A C 1
ATOM 1365 O O . ARG A 1 168 ? -12.758 0.407 21.519 1.00 98.00 168 ARG A O 1
ATOM 1372 N N . ALA A 1 169 ? -12.659 1.512 19.570 1.00 97.62 169 ALA A N 1
ATOM 1373 C CA . ALA A 1 169 ? -13.519 2.613 20.003 1.00 97.62 169 ALA A CA 1
ATOM 1374 C C . ALA A 1 169 ? -14.953 2.150 20.337 1.00 97.62 169 ALA A C 1
ATOM 1376 O O . ALA A 1 169 ? -15.545 2.614 21.312 1.00 97.62 169 ALA A O 1
ATOM 1377 N N . GLU A 1 170 ? -15.515 1.221 19.559 1.00 97.69 170 GLU A N 1
ATOM 1378 C CA . GLU A 1 170 ? -16.836 0.628 19.819 1.00 97.69 170 GLU A CA 1
ATOM 1379 C C . GLU A 1 170 ? -16.855 -0.197 21.115 1.00 97.69 170 GLU A C 1
ATOM 1381 O O . GLU A 1 170 ? -17.810 -0.116 21.898 1.00 97.69 170 GLU A O 1
ATOM 1386 N N . GLU A 1 171 ? -15.794 -0.964 21.374 1.00 97.62 171 GLU A N 1
ATOM 1387 C CA . GLU A 1 171 ? -15.623 -1.726 22.612 1.00 97.62 171 GLU A CA 1
ATOM 1388 C C . GLU A 1 171 ? -15.477 -0.811 23.830 1.00 97.62 171 GLU A C 1
ATOM 1390 O O . GLU A 1 171 ? -16.125 -1.042 24.853 1.00 97.62 171 GLU A O 1
ATOM 1395 N N . GLU A 1 172 ? -14.656 0.235 23.735 1.00 97.88 172 GLU A N 1
ATOM 1396 C CA . GLU A 1 172 ? -14.480 1.235 24.794 1.00 97.88 172 GLU A CA 1
ATOM 1397 C C . GLU A 1 172 ? -15.795 1.951 25.110 1.00 97.88 172 GLU A C 1
ATOM 1399 O O . GLU A 1 172 ? -16.179 2.061 26.278 1.00 97.88 172 GLU A O 1
ATOM 1404 N N . TYR A 1 173 ? -16.537 2.360 24.079 1.00 97.56 173 TYR A N 1
ATOM 1405 C CA . TYR A 1 173 ? -17.856 2.958 24.253 1.00 97.56 173 TYR A CA 1
ATOM 1406 C C . TYR A 1 173 ? -18.840 1.986 24.916 1.00 97.56 173 TYR A C 1
ATOM 1408 O O . TYR A 1 173 ? -19.555 2.355 25.850 1.00 97.56 173 TYR A O 1
ATOM 1416 N N . SER A 1 174 ? -18.849 0.723 24.483 1.00 97.62 174 SER A N 1
ATOM 1417 C CA . SER A 1 174 ? -19.707 -0.313 25.065 1.00 97.62 174 SER A CA 1
ATOM 1418 C C . SER A 1 174 ? -19.388 -0.556 26.542 1.00 97.62 174 SER A C 1
ATOM 1420 O O . SER A 1 174 ? -20.313 -0.630 27.354 1.00 97.62 174 SER A O 1
ATOM 1422 N N . LYS A 1 175 ? -18.101 -0.613 26.907 1.00 97.50 175 LYS A N 1
ATOM 1423 C CA . LYS A 1 175 ? -17.640 -0.729 28.301 1.00 97.50 175 LYS A CA 1
ATOM 1424 C C . LYS A 1 175 ? -18.070 0.473 29.136 1.00 97.50 175 LYS A C 1
ATOM 1426 O O . LYS A 1 175 ? -18.644 0.287 30.203 1.00 97.50 175 LYS A O 1
ATOM 1431 N N . PHE A 1 176 ? -17.882 1.691 28.626 1.00 97.31 176 PHE A N 1
ATOM 1432 C CA . PHE A 1 176 ? -18.318 2.908 29.311 1.00 97.31 176 PHE A CA 1
ATOM 1433 C C . PHE A 1 176 ? -19.831 2.902 29.572 1.00 97.31 176 PHE A C 1
ATOM 1435 O O . PHE A 1 176 ? -20.283 3.189 30.680 1.00 97.31 176 PHE A O 1
ATOM 1442 N N . VAL A 1 177 ? -20.637 2.522 28.577 1.00 97.12 177 VAL A N 1
ATOM 1443 C CA . VAL A 1 177 ? -22.095 2.416 28.738 1.00 97.12 177 VAL A CA 1
ATOM 1444 C C . VAL A 1 177 ? -22.472 1.333 29.754 1.00 97.12 177 VAL A C 1
ATOM 1446 O O . VAL A 1 177 ? -23.403 1.540 30.534 1.00 97.12 177 VAL A O 1
ATOM 1449 N N . GLN A 1 178 ? -21.780 0.190 29.762 1.00 95.62 178 GLN A N 1
ATOM 1450 C CA . GLN A 1 178 ? -21.991 -0.871 30.752 1.00 95.62 178 GLN A CA 1
ATOM 1451 C C . GLN A 1 178 ? -21.663 -0.392 32.168 1.00 95.62 178 GLN A C 1
ATOM 1453 O O . GLN A 1 178 ? -22.512 -0.516 33.046 1.00 95.62 178 GLN A O 1
ATOM 1458 N N . GLU A 1 179 ? -20.517 0.251 32.373 1.00 94.38 179 GLU A N 1
ATOM 1459 C CA . GLU A 1 179 ? -20.120 0.795 33.674 1.00 94.38 179 GLU A CA 1
ATOM 1460 C C . GLU A 1 179 ? -21.117 1.853 34.168 1.00 94.38 179 GLU A C 1
ATOM 1462 O O . GLU A 1 179 ? -21.559 1.814 35.315 1.00 94.38 179 GLU A O 1
ATOM 1467 N N . GLN A 1 180 ? -21.573 2.755 33.292 1.00 93.75 180 GLN A N 1
ATOM 1468 C CA . GLN A 1 180 ? -22.624 3.720 33.634 1.00 93.75 180 GLN A CA 1
ATOM 1469 C C . GLN A 1 180 ? -23.942 3.037 34.025 1.00 93.75 180 GLN A C 1
ATOM 1471 O O . GLN A 1 180 ? -24.651 3.516 34.915 1.00 93.75 180 GLN A O 1
ATOM 1476 N N . ARG A 1 181 ? -24.294 1.922 33.373 1.00 92.00 181 ARG A N 1
ATOM 1477 C CA . ARG A 1 181 ? -25.473 1.124 33.740 1.00 92.00 181 ARG A CA 1
ATOM 1478 C C . ARG A 1 181 ? -25.287 0.433 35.085 1.00 92.00 181 ARG A C 1
ATOM 1480 O O . ARG A 1 181 ? -26.243 0.410 35.851 1.00 92.00 181 ARG A O 1
ATOM 1487 N N . GLU A 1 182 ? -24.103 -0.090 35.380 1.00 89.56 182 GLU A N 1
ATOM 1488 C CA . GLU A 1 182 ? -23.777 -0.739 36.656 1.00 89.56 182 GLU A CA 1
ATOM 1489 C C . GLU A 1 182 ? -23.758 0.256 37.820 1.00 89.56 182 GLU A C 1
ATOM 1491 O O . GLU A 1 182 ? -24.353 -0.011 38.858 1.00 89.56 182 GLU A O 1
ATOM 1496 N N . GLN A 1 183 ? -23.177 1.440 37.621 1.00 87.38 183 GLN A N 1
ATOM 1497 C CA . GLN A 1 183 ? -23.177 2.541 38.592 1.00 87.38 183 GLN A CA 1
ATOM 1498 C C . GLN A 1 183 ? -24.599 3.012 38.929 1.00 87.38 183 GLN A C 1
ATOM 1500 O O . GLN A 1 183 ? -24.922 3.292 40.083 1.00 87.38 183 GLN A O 1
ATOM 1505 N N . ARG A 1 184 ? -25.470 3.102 37.914 1.00 87.12 184 ARG A N 1
ATOM 1506 C CA . ARG A 1 184 ? -26.888 3.460 38.092 1.00 87.12 184 ARG A CA 1
ATOM 1507 C C . ARG A 1 184 ? -27.744 2.286 38.563 1.00 87.12 184 ARG A C 1
ATOM 1509 O O . ARG A 1 184 ? -28.892 2.505 38.954 1.00 87.12 184 ARG A O 1
ATOM 1516 N N . ALA A 1 185 ? -27.240 1.054 38.493 1.00 85.69 185 ALA A N 1
ATOM 1517 C CA . ALA A 1 185 ? -27.986 -0.107 38.936 1.00 85.69 185 ALA A CA 1
ATOM 1518 C C . ALA A 1 185 ? -28.087 -0.088 40.469 1.00 85.69 185 ALA A C 1
ATOM 1520 O O . ALA A 1 185 ? -27.095 0.147 41.161 1.00 85.69 185 ALA A O 1
ATOM 1521 N N . PRO A 1 186 ? -29.275 -0.350 41.039 1.00 81.75 186 PRO A N 1
ATOM 1522 C CA . PRO A 1 186 ? -29.391 -0.503 42.481 1.00 81.75 186 PRO A CA 1
ATOM 1523 C C . PRO A 1 186 ? -28.515 -1.673 42.947 1.00 81.75 186 PRO A C 1
ATOM 1525 O O . PRO A 1 186 ? -28.390 -2.680 42.241 1.00 81.75 186 PRO A O 1
ATOM 1528 N N . ARG A 1 187 ? -27.935 -1.554 44.151 1.00 79.56 187 ARG A N 1
ATOM 1529 C CA . ARG A 1 187 ? -27.133 -2.624 44.765 1.00 79.56 187 ARG A CA 1
ATOM 1530 C C . ARG A 1 187 ? -27.911 -3.939 44.709 1.00 79.56 187 ARG A C 1
ATOM 1532 O O . ARG A 1 187 ? -29.004 -4.041 45.268 1.00 79.56 187 ARG A O 1
ATOM 1539 N N . ARG A 1 188 ? -27.351 -4.949 44.037 1.00 78.31 188 ARG A N 1
ATOM 1540 C CA . ARG A 1 188 ? -27.906 -6.304 44.078 1.00 78.31 188 ARG A CA 1
ATOM 1541 C C . ARG A 1 188 ? -27.552 -6.919 45.425 1.00 78.31 188 ARG A C 1
ATOM 1543 O O . ARG A 1 188 ? -26.378 -7.036 45.755 1.00 78.31 188 ARG A O 1
ATOM 1550 N N . LEU A 1 189 ? -28.576 -7.272 46.199 1.00 82.06 189 LEU A N 1
ATOM 1551 C CA . LEU A 1 189 ? -28.404 -8.018 47.442 1.00 82.06 189 LEU A CA 1
ATOM 1552 C C . LEU A 1 189 ? -27.786 -9.389 47.123 1.00 82.06 189 LEU A C 1
ATOM 1554 O O . LEU A 1 189 ? -28.237 -10.027 46.161 1.00 82.06 189 LEU A O 1
ATOM 1558 N N . PRO A 1 190 ? -26.796 -9.858 47.902 1.00 89.25 190 PRO A N 1
ATOM 1559 C CA . PRO A 1 190 ? -26.293 -11.217 47.776 1.00 89.25 190 PRO A CA 1
ATOM 1560 C C . PRO A 1 190 ? -27.426 -12.219 48.026 1.00 89.25 190 PRO A C 1
ATOM 1562 O O . PRO A 1 190 ? -28.392 -11.942 48.745 1.00 89.25 190 PRO A O 1
ATOM 1565 N N . ASP A 1 191 ? -27.327 -13.394 47.405 1.00 90.00 191 ASP A N 1
ATOM 1566 C CA . ASP A 1 191 ? -28.429 -14.362 47.379 1.00 90.00 191 ASP A CA 1
ATOM 1567 C C . ASP A 1 191 ? -28.877 -14.821 48.772 1.00 90.00 191 ASP A C 1
ATOM 1569 O O . ASP A 1 191 ? -30.053 -15.131 48.969 1.00 90.00 191 ASP A O 1
ATOM 1573 N N . GLU A 1 192 ? -27.970 -14.827 49.745 1.00 91.44 192 GLU A N 1
ATOM 1574 C CA . GLU A 1 192 ? -28.256 -15.173 51.138 1.00 91.44 192 GLU A CA 1
ATOM 1575 C C . GLU A 1 192 ? -29.140 -14.119 51.819 1.00 91.44 192 GLU A C 1
ATOM 1577 O O . GLU A 1 192 ? -30.211 -14.445 52.338 1.00 91.44 192 GLU A O 1
ATOM 1582 N N . GLU A 1 193 ? -28.760 -12.842 51.733 1.00 90.31 193 GLU A N 1
ATOM 1583 C CA . GLU A 1 193 ? -29.546 -11.722 52.266 1.00 90.31 193 GLU A CA 1
ATOM 1584 C C . GLU A 1 193 ? -30.904 -11.619 51.567 1.00 90.31 193 GLU A C 1
ATOM 1586 O O . GLU A 1 193 ? -31.937 -11.406 52.211 1.00 90.31 193 GLU A O 1
ATOM 1591 N N . ARG A 1 194 ? -30.930 -11.860 50.250 1.00 92.00 194 ARG A N 1
ATOM 1592 C CA . ARG A 1 194 ? -32.165 -11.896 49.460 1.00 92.00 194 ARG A CA 1
ATOM 1593 C C . ARG A 1 194 ? -33.131 -12.965 49.971 1.00 92.00 194 ARG A C 1
ATOM 1595 O O . ARG A 1 194 ? -34.322 -12.686 50.114 1.00 92.00 194 ARG A O 1
ATOM 1602 N N . ARG A 1 195 ? -32.645 -14.176 50.267 1.00 92.56 195 ARG A N 1
ATOM 1603 C CA . ARG A 1 195 ? -33.468 -15.258 50.841 1.00 92.56 195 ARG A CA 1
ATOM 1604 C C . ARG A 1 195 ? -33.992 -14.885 52.226 1.00 92.56 195 ARG A C 1
ATOM 1606 O O . ARG A 1 195 ? -35.170 -15.111 52.490 1.00 92.56 195 ARG A O 1
ATOM 1613 N N . GLY A 1 196 ? -33.163 -14.269 53.069 1.00 93.75 196 GLY A N 1
ATOM 1614 C CA . GLY A 1 196 ? -33.574 -13.792 54.392 1.00 93.75 196 GLY A CA 1
ATOM 1615 C C . GLY A 1 196 ? -34.730 -12.790 54.323 1.00 93.75 196 GLY A C 1
ATOM 1616 O O . GLY A 1 196 ? -35.758 -12.988 54.970 1.00 93.75 196 GLY A O 1
ATOM 1617 N N . VAL A 1 197 ? -34.610 -11.765 53.473 1.00 92.88 197 VAL A N 1
ATOM 1618 C CA . VAL A 1 197 ? -35.668 -10.758 53.257 1.00 92.88 197 VAL A CA 1
ATOM 1619 C C . VAL A 1 197 ? -36.949 -11.386 52.698 1.00 92.88 197 VAL A C 1
ATOM 1621 O O . VAL A 1 197 ? -38.054 -11.021 53.100 1.00 92.88 197 VAL A O 1
ATOM 1624 N N . LEU A 1 198 ? -36.828 -12.361 51.793 1.00 94.00 198 LEU A N 1
ATOM 1625 C CA . LEU A 1 198 ? -37.990 -13.080 51.271 1.00 94.00 198 LEU A CA 1
ATOM 1626 C C . LEU A 1 198 ? -38.699 -13.879 52.366 1.00 94.00 198 LEU A C 1
ATOM 1628 O O . LEU A 1 198 ? -39.921 -13.804 52.462 1.00 94.00 198 LEU A O 1
ATOM 1632 N N . ILE A 1 199 ? -37.960 -14.599 53.212 1.00 94.56 199 ILE A N 1
ATOM 1633 C CA . ILE A 1 199 ? -38.530 -15.386 54.315 1.00 94.56 199 ILE A CA 1
ATOM 1634 C C . ILE A 1 199 ? -39.255 -14.475 55.314 1.00 94.56 199 ILE A C 1
ATOM 1636 O O . ILE A 1 199 ? -40.381 -14.784 55.714 1.00 94.56 199 ILE A O 1
ATOM 1640 N N . THR A 1 200 ? -38.663 -13.336 55.684 1.00 95.69 200 THR A N 1
ATOM 1641 C CA . THR A 1 200 ? -39.292 -12.388 56.620 1.00 95.69 200 THR A CA 1
ATOM 1642 C C . THR A 1 200 ? -40.557 -11.757 56.033 1.00 95.69 200 THR A C 1
ATOM 1644 O O . THR A 1 200 ? -41.585 -11.683 56.715 1.00 95.69 200 THR A O 1
ATOM 1647 N N . LEU A 1 201 ? -40.547 -11.375 54.752 1.00 96.38 201 LEU A N 1
ATOM 1648 C CA . LEU A 1 201 ? -41.742 -10.892 54.046 1.00 96.38 201 LEU A CA 1
ATOM 1649 C C . LEU A 1 201 ? -42.845 -11.954 53.984 1.00 96.38 201 LEU A C 1
ATOM 1651 O O . LEU A 1 201 ? -44.017 -11.659 54.222 1.00 96.38 201 LEU A O 1
ATOM 1655 N N . LEU A 1 202 ? -42.484 -13.204 53.705 1.00 96.88 202 LEU A N 1
ATOM 1656 C CA . LEU A 1 202 ? -43.443 -14.304 53.603 1.00 96.88 202 LEU A CA 1
ATOM 1657 C C . LEU A 1 202 ? -44.081 -14.599 54.968 1.00 96.88 202 LEU A C 1
ATOM 1659 O O . LEU A 1 202 ? -45.303 -14.743 55.073 1.00 96.88 202 LEU A O 1
ATOM 1663 N N . PHE A 1 203 ? -43.273 -14.598 56.030 1.00 95.81 203 PHE A N 1
ATOM 1664 C CA . PHE A 1 203 ? -43.750 -14.766 57.399 1.00 95.81 203 PHE A CA 1
ATOM 1665 C C . PHE A 1 203 ? -44.699 -13.636 57.826 1.00 95.81 203 PHE A C 1
ATOM 1667 O O . PHE A 1 203 ? -45.796 -13.903 58.321 1.00 95.81 203 PHE A O 1
ATOM 1674 N N . THR A 1 204 ? -44.329 -12.375 57.583 1.00 94.94 204 THR A N 1
ATOM 1675 C CA . THR A 1 204 ? -45.146 -11.206 57.963 1.00 94.94 204 THR A CA 1
ATOM 1676 C C . THR A 1 204 ? -46.469 -11.135 57.199 1.00 94.94 204 THR A C 1
ATOM 1678 O O . THR A 1 204 ? -47.510 -10.858 57.802 1.00 94.94 204 THR A O 1
ATOM 1681 N N . LEU A 1 205 ? -46.477 -11.442 55.898 1.00 95.69 205 LEU A N 1
ATOM 1682 C CA . LEU A 1 205 ? -47.704 -11.507 55.098 1.00 95.69 205 LEU A CA 1
ATOM 1683 C C . LEU A 1 205 ? -48.646 -12.612 55.581 1.00 95.69 205 LEU A C 1
ATOM 1685 O O . LEU A 1 205 ? -49.851 -12.375 55.719 1.00 95.69 205 LEU A O 1
ATOM 1689 N N . ASN A 1 206 ? -48.106 -13.794 55.882 1.00 94.00 206 ASN A N 1
ATOM 1690 C CA . ASN A 1 206 ? -48.888 -14.906 56.420 1.00 94.00 206 ASN A CA 1
ATOM 1691 C C . ASN A 1 206 ? -49.459 -14.579 57.803 1.00 94.00 206 ASN A C 1
ATOM 1693 O O . ASN A 1 206 ? -50.644 -14.813 58.058 1.00 94.00 206 ASN A O 1
ATOM 1697 N N . PHE A 1 207 ? -48.656 -13.973 58.678 1.00 93.25 207 PHE A N 1
ATOM 1698 C CA . PHE A 1 207 ? -49.108 -13.527 59.992 1.00 93.25 207 PHE A CA 1
ATOM 1699 C C . PHE A 1 207 ? -50.223 -12.478 59.882 1.00 93.25 207 PHE A C 1
ATOM 1701 O O . PHE A 1 207 ? -51.271 -12.614 60.515 1.00 93.25 207 PHE A O 1
ATOM 1708 N N . ARG A 1 208 ? -50.058 -11.473 59.013 1.00 93.56 208 ARG A N 1
ATOM 1709 C CA . ARG A 1 208 ? -51.070 -10.434 58.771 1.00 93.56 208 ARG A CA 1
ATOM 1710 C C . ARG A 1 208 ? -52.370 -11.011 58.208 1.00 93.56 208 ARG A C 1
ATOM 1712 O O . ARG A 1 208 ? -53.445 -10.609 58.653 1.00 93.56 208 ARG A O 1
ATOM 1719 N N . LYS A 1 209 ? -52.293 -11.962 57.268 1.00 94.44 209 LYS A N 1
ATOM 1720 C CA . LYS A 1 209 ? -53.469 -12.700 56.768 1.00 94.44 209 LYS A CA 1
ATOM 1721 C C . LYS A 1 209 ? -54.200 -13.408 57.906 1.00 94.44 209 LYS A C 1
ATOM 1723 O O . LYS A 1 209 ? -55.416 -13.275 58.023 1.00 94.44 209 LYS A O 1
ATOM 1728 N N . ARG A 1 210 ? -53.462 -14.103 58.774 1.00 93.19 210 ARG A N 1
ATOM 1729 C CA . ARG A 1 210 ? -54.035 -14.824 59.917 1.00 93.19 210 ARG A CA 1
ATOM 1730 C C . ARG A 1 210 ? -54.706 -13.885 60.922 1.00 93.19 210 ARG A C 1
ATOM 1732 O O . ARG A 1 210 ? -55.783 -14.204 61.411 1.00 93.19 210 ARG A O 1
ATOM 1739 N N . MET A 1 211 ? -54.102 -12.732 61.210 1.00 92.56 211 MET A N 1
ATOM 1740 C CA . MET A 1 211 ? -54.692 -11.731 62.108 1.00 92.56 211 MET A CA 1
ATOM 1741 C C . MET A 1 211 ? -55.986 -11.141 61.540 1.00 92.56 211 MET A C 1
ATOM 1743 O O . MET A 1 211 ? -56.972 -11.059 62.266 1.00 92.56 211 MET A O 1
ATOM 1747 N N . LYS A 1 212 ? -56.022 -10.835 60.235 1.00 93.19 212 LYS A N 1
ATOM 1748 C CA . LYS A 1 212 ? -57.256 -10.393 59.568 1.00 93.19 212 LYS A CA 1
ATOM 1749 C C . LYS A 1 212 ? -58.362 -11.453 59.615 1.00 93.19 212 LYS A C 1
ATOM 1751 O O . LYS A 1 212 ? -59.497 -11.093 59.896 1.00 93.19 212 LYS A O 1
ATOM 1756 N N . SER A 1 213 ? -58.034 -12.735 59.403 1.00 89.06 213 SER A N 1
ATOM 1757 C CA . SER A 1 213 ? -59.001 -13.847 59.527 1.00 89.06 213 SER A CA 1
ATOM 1758 C C . SER A 1 213 ? -59.611 -13.912 60.928 1.00 89.06 213 SER A C 1
ATOM 1760 O O . SER A 1 213 ? -60.827 -13.979 61.088 1.00 89.06 213 SER A O 1
ATOM 1762 N N . LYS A 1 214 ? -58.773 -13.799 61.965 1.00 90.00 214 LYS A N 1
ATOM 1763 C CA . LYS A 1 214 ? -59.236 -13.796 63.359 1.00 90.00 214 LYS A CA 1
ATOM 1764 C C . LYS A 1 214 ? -60.102 -12.581 63.689 1.00 90.00 214 LYS A C 1
ATOM 1766 O O . LYS A 1 214 ? -61.057 -12.700 64.447 1.00 90.00 214 LYS A O 1
ATOM 1771 N N . GLU A 1 215 ? -59.782 -11.407 63.148 1.00 89.00 215 GLU A N 1
ATOM 1772 C CA . GLU A 1 215 ? -60.631 -10.219 63.291 1.00 89.00 215 GLU A CA 1
ATOM 1773 C C . GLU A 1 215 ? -61.983 -10.393 62.602 1.00 89.00 215 GLU A C 1
ATOM 1775 O O . GLU A 1 215 ? -63.002 -10.018 63.180 1.00 89.00 215 GLU A O 1
ATOM 1780 N N . THR A 1 216 ? -62.019 -10.976 61.400 1.00 88.06 216 THR A N 1
ATOM 1781 C CA . THR A 1 216 ? -63.286 -11.273 60.718 1.00 88.06 216 THR A CA 1
ATOM 1782 C C . THR A 1 216 ? -64.108 -12.302 61.487 1.00 88.06 216 THR A C 1
ATOM 1784 O O . THR A 1 216 ? -65.295 -12.079 61.692 1.00 88.06 216 THR A O 1
ATOM 1787 N N . GLU A 1 217 ? -63.488 -13.367 62.001 1.00 87.69 217 GLU A N 1
ATOM 1788 C CA . GLU A 1 217 ? -64.154 -14.375 62.838 1.00 87.69 217 GLU A CA 1
ATOM 1789 C C . GLU A 1 217 ? -64.729 -13.756 64.119 1.00 87.69 217 GLU A C 1
ATOM 1791 O O . GLU A 1 217 ? -65.886 -13.994 64.451 1.00 87.69 217 GLU A O 1
ATOM 1796 N N . ARG A 1 218 ? -63.970 -12.890 64.805 1.00 85.06 218 ARG A N 1
ATOM 1797 C CA . ARG A 1 218 ? -64.456 -12.160 65.990 1.00 85.06 218 ARG A CA 1
ATOM 1798 C C . ARG A 1 218 ? -65.642 -11.251 65.671 1.00 85.06 218 ARG A C 1
ATOM 1800 O O . ARG A 1 218 ? -66.586 -11.211 66.452 1.00 85.06 218 ARG A O 1
ATOM 1807 N N . LYS A 1 219 ? -65.617 -10.545 64.535 1.00 84.81 219 LYS A N 1
ATOM 1808 C CA . LYS A 1 219 ? -66.746 -9.712 64.081 1.00 84.81 219 LYS A CA 1
ATOM 1809 C C . LYS A 1 219 ? -67.976 -10.554 63.734 1.00 84.81 219 LYS A C 1
ATOM 1811 O O . LYS A 1 219 ? -69.082 -10.169 64.092 1.00 84.81 219 LYS A O 1
ATOM 1816 N N . HIS A 1 220 ? -67.791 -11.706 63.086 1.00 81.88 220 HIS A N 1
ATOM 1817 C CA . HIS A 1 220 ? -68.883 -12.642 62.807 1.00 81.88 220 HIS A CA 1
ATOM 1818 C C . HIS A 1 220 ? -69.494 -13.216 64.091 1.00 81.88 220 HIS A C 1
ATOM 1820 O O . HIS A 1 220 ? -70.714 -13.250 64.203 1.00 81.88 220 HIS A O 1
ATOM 1826 N N . LEU A 1 221 ? -68.674 -13.610 65.071 1.00 82.50 221 LEU A N 1
ATOM 1827 C CA . LEU A 1 221 ? -69.156 -14.101 66.368 1.00 82.50 221 LEU A CA 1
ATOM 1828 C C . LEU A 1 221 ? -69.890 -13.016 67.169 1.00 82.50 221 LEU A C 1
ATOM 1830 O O . LEU A 1 221 ? -70.924 -13.307 67.759 1.00 82.50 221 LEU A O 1
ATOM 1834 N N . ALA A 1 222 ? -69.399 -11.773 67.156 1.00 78.88 222 ALA A N 1
ATOM 1835 C CA . ALA A 1 222 ? -70.059 -10.652 67.827 1.00 78.88 222 ALA A CA 1
ATOM 1836 C C . ALA A 1 222 ? -71.436 -10.327 67.215 1.00 78.88 222 ALA A C 1
ATOM 1838 O O . ALA A 1 222 ? -72.379 -10.081 67.955 1.00 78.88 222 ALA A O 1
ATOM 1839 N N . ASN A 1 223 ? -71.574 -10.400 65.885 1.00 74.50 223 ASN A N 1
ATOM 1840 C CA . ASN A 1 223 ? -72.859 -10.202 65.198 1.00 74.50 223 ASN A CA 1
ATOM 1841 C C . ASN A 1 223 ? -73.881 -11.326 65.442 1.00 74.50 223 ASN A C 1
ATOM 1843 O O . ASN A 1 223 ? -75.059 -11.121 65.184 1.00 74.50 223 ASN A O 1
ATOM 1847 N N . LEU A 1 224 ? -73.457 -12.515 65.883 1.00 73.75 224 LEU A N 1
ATOM 1848 C CA . LEU A 1 224 ? -74.364 -13.622 66.222 1.00 73.75 224 LEU A CA 1
ATOM 1849 C C . LEU A 1 224 ? -74.876 -13.552 67.673 1.00 73.75 224 LEU A C 1
ATOM 1851 O O . LEU A 1 224 ? -75.737 -14.345 68.047 1.00 73.75 224 LEU A O 1
ATOM 1855 N N . GLN A 1 225 ? -74.328 -12.651 68.496 1.00 63.28 225 GLN A N 1
ATOM 1856 C CA . GLN A 1 225 ? -74.699 -12.463 69.906 1.00 63.28 225 GLN A CA 1
ATOM 1857 C C . GLN A 1 225 ? -75.586 -11.227 70.154 1.00 63.28 225 GLN A C 1
ATOM 1859 O O . GLN A 1 225 ? -75.980 -10.991 71.295 1.00 63.28 225 GLN A O 1
ATOM 1864 N N . THR A 1 226 ? -75.904 -10.464 69.108 1.00 52.62 226 THR A N 1
ATOM 1865 C CA . THR A 1 226 ? -76.875 -9.353 69.084 1.00 52.62 226 THR A CA 1
ATOM 1866 C C . THR A 1 226 ? -78.106 -9.753 68.295 1.00 52.62 226 THR A C 1
ATOM 1868 O O . THR A 1 226 ? -79.223 -9.472 68.775 1.00 52.62 226 THR A O 1
#

InterPro domains:
  IPR027012 Enkurin domain [PF13864] (153-201)
  IPR052102 Enkurin domain-containing protein [PTHR21490] (38-201)

Secondary structure (DSSP, 8-state):
--THHHHHHHHHHHHHHHHHHHHHHS-----TTHHHHHHHHHHTS-TTTTT--SS-PPPPGGGSPPTTSSSPPP-------SS-----------S-SSS-S-TT-HHHHHHHHHHHSPPPPPP-EEE-STT--EEEGGGSSSS-SSTT-TTTTPPPHHHHHHHHHHHHHHHHHHHHHHHHHHHHSPPPPPHHHHHHHHHHHHHHHHHHHHHHHHHHHHHHHHHT--

pLDDT: mean 79.51, std 13.91, range [48.09, 98.19]

Foldseek 3Di:
DDVVVVVVVVVVVVVVVVVVVVVVPPPPPDDPCVVVVVVVVVVPDDPCVPPHDPDDDDDDPVPPDDPCNPPDDPPPDPPPPDDPDPPPPPPPPPPPPPPDPPPDDPVVVVVCCVVPDDDDDDQDWDADDPVGDTDGPQPVVPDPDPPPPPCVVPDDPVVVVVVVVVVVVVVVVVVVVVVVCVVPDPDDDPPVVVVVVVVVVVVVVVVVVVVVVVVVVVVVVVVVVD

Sequence (226 aa):
FSDSDSETLKLWTLLIREAWRISKYSNSTLHSFRPTVVQESKLTKDAMRTMGPAKVELPSPDKYLKKPSKESRPLEGEFIY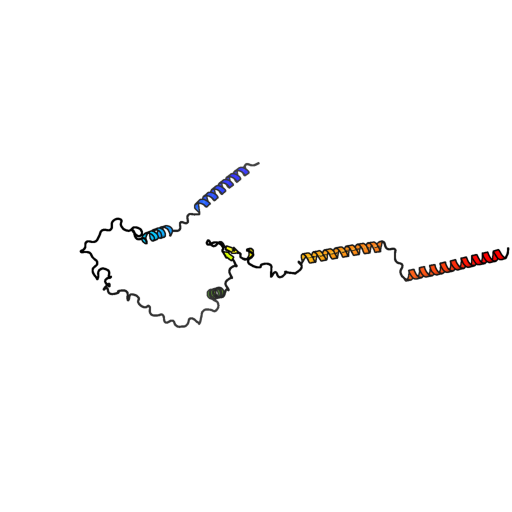LMLIKPTPALRRNHQFLQGLTTNSFTLRDFIKTATAVPKKPQPMWVDTNTGHKQPLENSGLVPKYIKKKDYGKVPAYLQQRNEEKLRAEEEYSKFVQEQREQRAPRRLPDEERRGVLITLLFTLNFRKRMKSKETERKHLANLQT